Protein AF-A0A433DKD5-F1 (afdb_monomer)

Organism: NCBI:txid994334

Radius of gyration: 28.63 Å; Cα contacts (8 Å, |Δi|>4): 255; chains: 1; bounding box: 52×78×84 Å

pLDDT: mean 77.67, std 19.32, range [33.28, 97.94]

Solvent-accessible surface area (backbone atoms only — not comparable to full-atom values): 18585 Å² total; per-residue (Å²): 105,82,58,74,91,39,69,37,34,74,67,76,51,80,87,75,74,103,67,56,71,69,46,50,50,47,53,51,41,28,74,76,67,76,49,57,71,94,61,58,80,51,55,68,59,57,37,49,48,41,31,50,48,16,61,74,70,70,33,66,68,55,29,50,52,38,64,75,50,57,70,88,60,88,51,59,66,64,38,28,52,32,34,32,49,33,36,71,76,52,60,90,46,88,90,47,44,75,57,48,58,62,53,42,50,66,51,34,80,51,62,81,50,94,66,56,57,62,59,41,44,73,59,22,48,44,49,42,42,70,70,53,86,73,56,79,62,52,56,54,55,53,51,52,44,46,48,54,26,32,59,48,47,98,85,50,70,80,82,43,65,61,60,58,49,53,58,50,41,67,73,70,47,94,58,91,75,67,73,97,61,68,49,90,65,53,72,68,30,49,52,51,37,60,70,47,48,85,60,48,62,64,86,75,34,57,36,45,62,52,35,53,50,44,62,30,33,68,64,66,70,77,74,51,91,87,44,59,65,65,50,52,52,10,68,71,38,82,70,74,56,92,79,38,78,66,41,54,67,80,38,65,73,61,64,53,56,65,61,57,66,76,65,76,81,72,86,87,78,86,84,87,88,83,83,89,86,84,86,89,84,84,90,83,87,85,80,88,85,81,80,83,79,87,80,85,89,134

Mean predicted aligned error: 12.4 Å

Structure (mmCIF, N/CA/C/O backbone):
data_AF-A0A433DKD5-F1
#
_entry.id   AF-A0A433DKD5-F1
#
loop_
_atom_site.group_PDB
_atom_site.id
_atom_site.type_symbol
_atom_site.label_atom_id
_atom_site.label_alt_id
_atom_site.label_comp_id
_atom_site.label_asym_id
_atom_site.label_entity_id
_atom_site.label_seq_id
_atom_site.pdbx_PDB_ins_code
_atom_site.Cartn_x
_atom_site.Cartn_y
_atom_site.Cartn_z
_atom_site.occupancy
_atom_site.B_iso_or_equiv
_atom_site.auth_seq_id
_atom_site.auth_comp_id
_atom_site.auth_asym_id
_atom_site.auth_atom_id
_atom_site.pdbx_PDB_model_num
ATOM 1 N N . MET A 1 1 ? -20.202 -12.490 22.396 1.00 81.69 1 MET A N 1
ATOM 2 C CA . MET A 1 1 ? -19.060 -12.367 23.328 1.00 81.69 1 MET A CA 1
ATOM 3 C C . MET A 1 1 ? -19.502 -12.207 24.780 1.00 81.69 1 MET A C 1
ATOM 5 O O . MET A 1 1 ? -19.070 -12.995 25.602 1.00 81.69 1 MET A O 1
ATOM 9 N N . LEU A 1 2 ? -20.372 -11.242 25.112 1.00 87.81 2 LEU A N 1
ATOM 10 C CA . LEU A 1 2 ? -20.792 -10.989 26.505 1.00 87.81 2 LEU A CA 1
ATOM 11 C C . LEU A 1 2 ? -21.936 -11.881 27.028 1.00 87.81 2 LEU A C 1
ATOM 13 O O . LEU A 1 2 ? -22.319 -11.763 28.185 1.00 87.81 2 LEU A O 1
ATOM 17 N N . TYR A 1 3 ? -22.492 -12.760 26.192 1.00 88.81 3 TYR A N 1
ATOM 18 C CA . TYR A 1 3 ? -23.640 -13.599 26.537 1.00 88.81 3 TYR A CA 1
ATOM 19 C C . TYR A 1 3 ? -23.334 -15.081 26.304 1.00 88.81 3 TYR A C 1
ATOM 21 O O . TYR A 1 3 ? -22.521 -15.428 25.444 1.00 88.81 3 TYR A O 1
ATOM 29 N N . GLY A 1 4 ? -24.048 -15.944 27.029 1.00 91.44 4 GLY A N 1
ATOM 30 C CA . GLY A 1 4 ? -24.002 -17.396 26.865 1.00 91.44 4 GLY A CA 1
ATOM 31 C C . GLY A 1 4 ? -22.794 -18.059 27.529 1.00 91.44 4 GLY A C 1
ATOM 32 O O . GLY A 1 4 ? -22.210 -17.531 28.468 1.00 91.44 4 GLY A O 1
ATOM 33 N N . ASN A 1 5 ? -22.422 -19.233 27.017 1.00 93.75 5 ASN A N 1
ATOM 34 C CA . ASN A 1 5 ? -21.376 -20.088 27.592 1.00 93.75 5 ASN A CA 1
ATOM 35 C C . ASN A 1 5 ? -19.972 -19.779 27.044 1.00 93.75 5 ASN A C 1
ATOM 37 O O . ASN A 1 5 ? -19.082 -20.627 27.089 1.00 93.75 5 ASN A O 1
ATOM 41 N N . MET A 1 6 ? -19.772 -18.585 26.480 1.00 92.62 6 MET A N 1
ATOM 42 C CA . MET A 1 6 ? -18.457 -18.154 26.014 1.00 92.62 6 MET A CA 1
ATOM 43 C C . MET A 1 6 ? -17.533 -17.898 27.211 1.00 92.62 6 MET A C 1
ATOM 45 O O . MET A 1 6 ? -17.970 -17.409 28.257 1.00 92.62 6 MET A O 1
ATOM 49 N N . ARG A 1 7 ? -16.239 -18.203 27.061 1.00 92.38 7 ARG A N 1
ATOM 50 C CA . ARG A 1 7 ? -15.246 -18.036 28.136 1.00 92.38 7 ARG A CA 1
ATOM 51 C C . ARG A 1 7 ? -15.178 -16.587 28.618 1.00 92.38 7 ARG A C 1
ATOM 53 O O . ARG A 1 7 ? -14.993 -16.341 29.808 1.00 92.38 7 ARG A O 1
ATOM 60 N N . GLU A 1 8 ? -15.345 -15.637 27.712 1.00 94.62 8 GLU A N 1
ATOM 61 C CA . GLU A 1 8 ? -15.330 -14.199 27.972 1.00 94.62 8 GLU A CA 1
ATOM 62 C C . GLU A 1 8 ? -16.480 -13.789 28.901 1.00 94.62 8 GLU A C 1
ATOM 64 O O . GLU A 1 8 ? -16.263 -13.040 29.852 1.00 94.62 8 GLU A O 1
ATOM 69 N N . ALA A 1 9 ? -17.679 -14.341 28.685 1.00 94.25 9 ALA A N 1
ATOM 70 C CA . ALA A 1 9 ? -18.853 -14.076 29.517 1.00 94.25 9 ALA A CA 1
ATOM 71 C C . ALA A 1 9 ? -18.691 -14.639 30.940 1.00 94.25 9 ALA A C 1
ATOM 73 O O . ALA A 1 9 ? -19.036 -13.971 31.910 1.00 94.25 9 ALA A O 1
ATOM 74 N N . ILE A 1 10 ? -18.119 -15.841 31.073 1.00 94.69 10 ILE A N 1
ATOM 75 C CA . ILE A 1 10 ? -17.906 -16.495 32.377 1.00 94.69 10 ILE A CA 1
ATOM 76 C C . ILE A 1 10 ? -16.758 -15.834 33.151 1.00 94.69 10 ILE A C 1
ATOM 78 O O . ILE A 1 10 ? -16.846 -15.639 34.360 1.00 94.69 10 ILE A O 1
ATOM 82 N N . SER A 1 11 ? -15.660 -15.502 32.468 1.00 95.00 11 SER A N 1
ATOM 83 C CA . SER A 1 11 ? -14.465 -14.938 33.108 1.00 95.00 11 SER A CA 1
ATOM 84 C C . SER A 1 11 ? -14.577 -13.446 33.420 1.00 95.00 11 SER A C 1
ATOM 86 O O . SER A 1 11 ? -13.780 -12.940 34.212 1.00 95.00 11 SER A O 1
ATOM 88 N N . GLY A 1 12 ? -15.510 -12.732 32.778 1.00 91.94 12 GLY A N 1
ATOM 89 C CA . GLY A 1 12 ? -15.605 -11.273 32.852 1.00 91.94 12 GLY A CA 1
ATOM 90 C C . GLY A 1 12 ? -14.388 -10.557 32.255 1.00 91.94 12 GLY A C 1
ATOM 91 O O . GLY A 1 12 ? -14.133 -9.401 32.586 1.00 91.94 12 GLY A O 1
ATOM 92 N N . LYS A 1 13 ? -13.598 -11.245 31.419 1.00 93.19 13 LYS A N 1
ATOM 93 C CA . LYS A 1 13 ? -12.375 -10.724 30.798 1.00 93.19 13 LYS A CA 1
ATOM 94 C C . LYS A 1 13 ? -12.384 -11.016 29.306 1.00 93.19 13 LYS A C 1
ATOM 96 O O . LYS A 1 13 ? -12.712 -12.121 28.884 1.00 93.19 13 LYS A O 1
ATOM 101 N N . ILE A 1 14 ? -11.986 -10.022 28.521 1.00 91.50 14 ILE A N 1
ATOM 102 C CA . ILE A 1 14 ? -11.856 -10.121 27.068 1.00 91.50 14 ILE A CA 1
ATOM 103 C C . ILE A 1 14 ? -10.412 -9.798 26.712 1.00 91.50 14 ILE A C 1
ATOM 105 O O . ILE A 1 14 ? -9.880 -8.775 27.143 1.00 91.50 14 ILE A O 1
ATOM 109 N N . THR A 1 15 ? -9.795 -10.667 25.920 1.00 90.94 15 THR A N 1
ATOM 110 C CA . THR A 1 15 ? -8.515 -10.380 25.275 1.00 90.94 15 THR A CA 1
ATOM 111 C C . THR A 1 15 ? -8.811 -9.789 23.907 1.00 90.94 15 THR A C 1
ATOM 113 O O . THR A 1 15 ? -9.489 -10.414 23.095 1.00 90.94 15 THR A O 1
ATOM 116 N N . LEU A 1 16 ? -8.345 -8.565 23.679 1.00 90.88 16 LEU A N 1
ATOM 117 C CA . LEU A 1 16 ? -8.472 -7.886 22.395 1.00 90.88 16 LEU A CA 1
ATOM 118 C C . LEU A 1 16 ? -7.252 -8.206 21.516 1.00 90.88 16 LEU A C 1
ATOM 120 O O . LEU A 1 16 ? -6.192 -8.523 22.067 1.00 90.88 16 LEU A O 1
ATOM 124 N N . PRO A 1 17 ? -7.387 -8.141 20.177 1.00 88.56 17 PRO A N 1
ATOM 125 C CA . PRO A 1 17 ? -6.231 -8.149 19.283 1.00 88.56 17 PRO A CA 1
ATOM 126 C C . PRO A 1 17 ? -5.343 -6.930 19.559 1.00 88.56 17 PRO A C 1
ATOM 128 O O . PRO A 1 17 ? -5.690 -6.080 20.381 1.00 88.56 17 PRO A O 1
ATOM 131 N N . ASP A 1 18 ? -4.204 -6.848 18.873 1.00 91.06 18 ASP A N 1
ATOM 132 C CA . ASP A 1 18 ? -3.229 -5.775 19.064 1.00 91.06 18 ASP A CA 1
ATOM 133 C C . ASP A 1 18 ? -3.825 -4.396 18.711 1.00 91.06 18 ASP A C 1
ATOM 135 O O . ASP A 1 18 ? -3.849 -3.966 17.556 1.00 91.06 18 ASP A O 1
ATOM 139 N N . ILE A 1 19 ? -4.407 -3.754 19.727 1.00 94.88 19 ILE A N 1
ATOM 140 C CA . ILE A 1 19 ? -5.021 -2.430 19.702 1.00 94.88 19 ILE A CA 1
ATOM 141 C C . ILE A 1 19 ? -4.364 -1.637 20.823 1.00 94.88 19 ILE A C 1
ATOM 143 O O . ILE A 1 19 ? -4.495 -1.968 22.007 1.00 94.88 19 ILE A O 1
ATOM 147 N N . CYS A 1 20 ? -3.671 -0.562 20.458 1.00 93.81 20 CYS A N 1
ATOM 148 C CA . CYS A 1 20 ? -2.969 0.255 21.432 1.00 93.81 20 CYS A CA 1
ATOM 149 C C . CYS A 1 20 ? -3.951 0.972 22.384 1.00 93.81 20 CYS A C 1
ATOM 151 O O . CYS A 1 20 ? -5.108 1.258 22.058 1.00 93.81 20 CYS A O 1
ATOM 153 N N . SER A 1 21 ? -3.476 1.298 23.590 1.00 94.94 21 SER A N 1
ATOM 154 C CA . SER A 1 21 ? -4.292 1.942 24.633 1.00 94.94 21 SER A CA 1
ATOM 155 C C . SER A 1 21 ? -4.890 3.284 24.183 1.00 94.94 21 SER A C 1
ATOM 157 O O . SER A 1 21 ? -6.025 3.603 24.542 1.00 94.94 21 SER A O 1
ATOM 159 N N . ALA A 1 22 ? -4.159 4.059 23.372 1.00 94.81 22 ALA A N 1
ATOM 160 C CA . ALA A 1 22 ? -4.637 5.333 22.837 1.00 94.81 22 ALA A CA 1
ATOM 161 C C . ALA A 1 22 ? -5.829 5.130 21.886 1.00 94.81 22 ALA A C 1
ATOM 163 O O . ALA A 1 22 ? -6.901 5.689 22.122 1.00 94.81 22 ALA A O 1
ATOM 164 N N . THR A 1 23 ? -5.687 4.243 20.900 1.00 96.69 23 THR A N 1
ATOM 165 C CA . THR A 1 23 ? -6.756 3.865 19.966 1.00 96.69 23 THR A CA 1
ATOM 166 C C . THR A 1 23 ? -7.970 3.306 20.692 1.00 96.69 23 THR A C 1
ATOM 168 O O . THR A 1 23 ? -9.102 3.701 20.415 1.00 96.69 23 THR A O 1
ATOM 171 N N . PHE A 1 24 ? -7.766 2.445 21.692 1.00 96.75 24 PHE A N 1
ATOM 172 C CA . PHE A 1 24 ? -8.887 1.877 22.436 1.00 96.75 24 PHE A CA 1
ATOM 173 C C . PHE A 1 24 ? -9.667 2.934 23.234 1.00 96.75 24 PHE A C 1
ATOM 175 O O . PHE A 1 24 ? -10.892 2.860 23.318 1.00 96.75 24 PHE A O 1
ATOM 182 N N . ARG A 1 25 ? -9.000 3.968 23.767 1.00 96.50 25 ARG A N 1
ATOM 183 C CA . ARG A 1 25 ? -9.688 5.105 24.411 1.00 96.50 25 ARG A CA 1
ATOM 184 C C . ARG A 1 25 ? -10.566 5.875 23.429 1.00 96.50 25 ARG A C 1
ATOM 186 O O . ARG A 1 25 ? -11.675 6.248 23.805 1.00 96.50 25 ARG A O 1
ATOM 193 N N . ILE A 1 26 ? -10.103 6.074 22.194 1.00 97.00 26 ILE A N 1
ATOM 194 C CA . ILE A 1 26 ? -10.883 6.722 21.128 1.00 97.00 26 ILE A CA 1
ATOM 195 C C . ILE A 1 26 ? -12.129 5.890 20.813 1.00 97.00 26 ILE A C 1
ATOM 197 O O . ILE A 1 26 ? -13.236 6.425 20.801 1.00 97.00 26 ILE A O 1
ATOM 201 N N . VAL A 1 27 ? -11.969 4.573 20.645 1.00 97.62 27 VAL A N 1
ATOM 202 C CA . VAL A 1 27 ? -13.085 3.644 20.402 1.00 97.62 27 VAL A CA 1
ATOM 203 C C . VAL A 1 27 ? -14.104 3.692 21.539 1.00 97.62 27 VAL A C 1
ATOM 205 O O . VAL A 1 27 ? -15.297 3.852 21.289 1.00 97.62 27 VAL A O 1
ATOM 208 N N . LEU A 1 28 ? -13.655 3.590 22.795 1.00 97.06 28 LEU A N 1
ATOM 209 C CA . LEU A 1 28 ? -14.550 3.667 23.949 1.00 97.06 28 LEU A CA 1
ATOM 210 C C . LEU A 1 28 ? -15.274 5.010 23.990 1.00 97.06 28 LEU A C 1
ATOM 212 O O . LEU A 1 28 ? -16.491 5.036 24.154 1.00 97.06 28 LEU A O 1
ATOM 216 N N . ARG A 1 29 ? -14.558 6.124 23.800 1.00 96.62 29 ARG A N 1
ATOM 217 C CA . ARG A 1 29 ? -15.179 7.450 23.750 1.00 96.62 29 ARG A CA 1
ATOM 218 C C . ARG A 1 29 ? -16.272 7.490 22.689 1.00 96.62 29 ARG A C 1
ATOM 220 O O . ARG A 1 29 ? -17.386 7.880 23.017 1.00 96.62 29 ARG A O 1
ATOM 227 N N . PHE A 1 30 ? -15.983 7.022 21.479 1.00 97.94 30 PHE A N 1
ATOM 228 C CA . PHE A 1 30 ? -16.960 6.967 20.401 1.00 97.94 30 PHE A CA 1
ATOM 229 C C . PHE A 1 30 ? -18.192 6.128 20.770 1.00 97.94 30 PHE A C 1
ATOM 231 O O . PHE A 1 30 ? -19.310 6.578 20.552 1.00 97.94 30 PHE A O 1
ATOM 238 N N . ILE A 1 31 ? -18.023 4.959 21.397 1.00 97.38 31 ILE A N 1
ATOM 239 C CA . ILE A 1 31 ? -19.153 4.124 21.846 1.00 97.38 31 ILE A CA 1
ATOM 240 C C . ILE A 1 31 ? -20.042 4.872 22.854 1.00 97.38 31 ILE A C 1
ATOM 242 O O . ILE A 1 31 ? -21.264 4.750 22.801 1.00 97.38 31 ILE A O 1
ATOM 246 N N . TYR A 1 32 ? -19.447 5.646 23.766 1.00 97.50 32 TYR A N 1
ATOM 247 C CA . TYR A 1 32 ? -20.195 6.353 24.811 1.00 97.50 32 TYR A CA 1
ATOM 248 C C . TYR A 1 32 ? -20.782 7.698 24.364 1.00 97.50 32 TYR A C 1
ATOM 250 O O . TYR A 1 32 ? -21.845 8.072 24.857 1.00 97.50 32 TYR A O 1
ATOM 258 N N . SER A 1 33 ? -20.105 8.450 23.490 1.00 96.88 33 SER A N 1
ATOM 259 C CA . SER A 1 33 ? -20.519 9.810 23.101 1.00 96.88 33 SER A CA 1
ATOM 260 C C . SER A 1 33 ? -20.893 9.981 21.631 1.00 96.88 33 SER A C 1
ATOM 262 O O . SER A 1 33 ? -21.426 11.027 21.282 1.00 96.88 33 SER A O 1
ATOM 264 N N . GLY A 1 34 ? -20.610 9.004 20.770 1.00 94.88 34 GLY A N 1
ATOM 265 C CA . GLY A 1 34 ? -20.810 9.104 19.319 1.00 94.88 34 GLY A CA 1
ATOM 266 C C . GLY A 1 34 ? -19.858 10.075 18.611 1.00 94.88 34 GLY A C 1
ATOM 267 O O . GLY A 1 34 ? -20.112 10.442 17.471 1.00 94.88 34 GLY A O 1
ATOM 268 N N . ASP A 1 35 ? -18.785 10.513 19.277 1.00 93.31 35 ASP A N 1
ATOM 269 C CA . ASP A 1 35 ? -17.867 11.550 18.789 1.00 93.31 35 ASP A CA 1
ATOM 270 C C . ASP A 1 35 ? -16.427 11.287 19.264 1.00 93.31 35 ASP A C 1
ATOM 272 O O . ASP A 1 35 ? -16.214 10.695 20.327 1.00 93.31 35 ASP A O 1
ATOM 276 N N . ILE A 1 36 ? -15.452 11.749 18.479 1.00 93.88 36 ILE A N 1
ATOM 277 C CA . ILE A 1 36 ? -14.008 11.674 18.733 1.00 93.88 36 ILE A CA 1
ATOM 278 C C . ILE A 1 36 ? -13.315 13.047 18.708 1.00 93.88 36 ILE A C 1
ATOM 280 O O . ILE A 1 36 ? -12.089 13.089 18.783 1.00 93.88 36 ILE A O 1
ATOM 284 N N . ALA A 1 37 ? -14.051 14.166 18.644 1.00 91.19 37 ALA A N 1
ATOM 285 C CA . ALA A 1 37 ? -13.496 15.516 18.480 1.00 91.19 37 ALA A CA 1
ATOM 286 C C . ALA A 1 37 ? -12.388 15.884 19.481 1.00 91.19 37 ALA A C 1
ATOM 288 O O . ALA A 1 37 ? -11.458 16.606 19.140 1.00 91.19 37 ALA A O 1
ATOM 289 N N . THR A 1 38 ? -12.436 15.346 20.703 1.00 90.25 38 THR A N 1
ATOM 290 C CA . THR A 1 38 ? -11.404 15.564 21.733 1.00 90.25 38 THR A CA 1
ATOM 291 C C . THR A 1 38 ? -10.032 14.983 21.386 1.00 90.25 38 THR A C 1
ATOM 293 O O . THR A 1 38 ? -9.055 15.324 22.044 1.00 90.25 38 THR A O 1
ATOM 296 N N . TYR A 1 39 ? -9.965 14.080 20.408 1.00 88.50 39 TYR A N 1
ATOM 297 C CA . TYR A 1 39 ? -8.744 13.414 19.954 1.00 88.50 39 TYR A CA 1
ATOM 298 C C . TYR A 1 39 ? -8.284 13.902 18.576 1.00 88.50 39 TYR A C 1
ATOM 300 O O . TYR A 1 39 ? -7.290 13.402 18.062 1.00 88.50 39 TYR A O 1
ATOM 308 N N . LEU A 1 40 ? -8.997 14.858 17.973 1.00 87.75 40 LEU A N 1
ATOM 309 C CA . LEU A 1 40 ? -8.639 15.419 16.676 1.00 87.75 40 LEU A CA 1
ATOM 310 C C . LEU A 1 40 ? -7.688 16.625 16.825 1.00 87.75 40 LEU A C 1
ATOM 312 O O . LEU A 1 40 ? -7.828 17.394 17.780 1.00 87.75 40 LEU A O 1
ATOM 316 N N . PRO A 1 41 ? -6.776 16.846 15.856 1.00 86.69 41 PRO A N 1
ATOM 317 C CA . PRO A 1 41 ? -6.507 15.993 14.696 1.00 86.69 41 PRO A CA 1
ATOM 318 C C . PRO A 1 41 ? -5.661 14.767 15.062 1.00 86.69 41 PRO A C 1
ATOM 320 O O . PRO A 1 41 ? -4.766 14.847 15.899 1.00 86.69 41 PRO A O 1
ATOM 323 N N . LEU A 1 42 ? -5.935 13.641 14.405 1.00 85.88 42 LEU A N 1
ATOM 324 C CA . LEU A 1 42 ? -5.152 12.418 14.563 1.00 85.88 42 LEU A CA 1
ATOM 325 C C . LEU A 1 42 ? -4.011 12.390 13.543 1.00 85.88 42 LEU A C 1
ATOM 327 O O . LEU A 1 42 ? -4.189 12.794 12.392 1.00 85.88 42 LEU A O 1
ATOM 331 N N . VAL A 1 43 ? -2.851 11.888 13.966 1.00 89.62 43 VAL A N 1
ATOM 332 C CA . VAL A 1 43 ? -1.727 11.616 13.064 1.00 89.62 43 VAL A CA 1
ATOM 333 C C . VAL A 1 43 ? -2.105 10.449 12.148 1.00 89.62 43 VAL A C 1
ATOM 335 O O . VAL A 1 43 ? -2.844 9.551 12.552 1.00 89.62 43 VAL A O 1
ATOM 338 N N . LEU A 1 44 ? -1.594 10.433 10.915 1.00 91.12 44 LEU A N 1
ATOM 339 C CA . LEU A 1 44 ? -1.972 9.445 9.899 1.00 91.12 44 LEU A CA 1
ATOM 340 C C . LEU A 1 44 ? -1.811 7.983 10.373 1.00 91.12 44 LEU A C 1
ATOM 342 O O . LEU A 1 44 ? -2.676 7.150 10.121 1.00 91.12 44 LEU A O 1
ATOM 346 N N . ASN A 1 45 ? -0.761 7.680 11.141 1.00 91.25 45 ASN A N 1
ATOM 347 C CA . ASN A 1 45 ? -0.545 6.343 11.711 1.00 91.25 45 ASN A CA 1
ATOM 348 C C . ASN A 1 45 ? -1.573 5.951 12.782 1.00 91.25 45 ASN A C 1
ATOM 350 O O . ASN A 1 45 ? -1.969 4.784 12.848 1.00 91.25 45 ASN A O 1
ATOM 354 N N . ASP A 1 46 ? -2.005 6.908 13.607 1.00 92.88 46 ASP A N 1
ATOM 355 C CA . ASP A 1 46 ? -3.051 6.685 14.610 1.00 92.88 46 ASP A CA 1
ATOM 356 C C . ASP A 1 46 ? -4.406 6.481 13.921 1.00 92.88 46 ASP A C 1
ATOM 358 O O . ASP A 1 46 ? -5.256 5.732 14.397 1.00 92.88 46 ASP A O 1
ATOM 362 N N . MET A 1 47 ? -4.602 7.103 12.756 1.00 93.19 47 MET A N 1
ATOM 363 C CA . MET A 1 47 ? -5.811 6.933 11.952 1.00 93.19 47 MET A CA 1
ATOM 364 C C . MET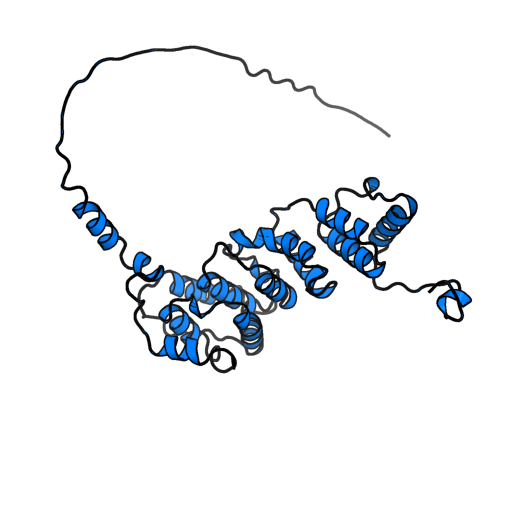 A 1 47 ? -5.949 5.538 11.377 1.00 93.19 47 MET A C 1
ATOM 366 O O . MET A 1 47 ? -7.049 4.988 11.408 1.00 93.19 47 MET A O 1
ATOM 370 N N . VAL A 1 48 ? -4.852 4.944 10.903 1.00 95.75 48 VAL A N 1
ATOM 371 C CA . VAL A 1 48 ? -4.849 3.541 10.469 1.00 95.75 48 VAL A CA 1
ATOM 372 C C . VAL A 1 48 ? -5.254 2.630 11.632 1.00 95.75 48 VAL A C 1
ATOM 374 O O . VAL A 1 48 ? -6.094 1.751 11.445 1.00 95.75 48 VAL A O 1
ATOM 377 N N . ASP A 1 49 ? -4.770 2.894 12.852 1.00 96.12 49 ASP A N 1
ATOM 378 C CA . ASP A 1 49 ? -5.161 2.119 14.039 1.00 96.12 49 ASP A CA 1
ATOM 379 C C . ASP A 1 49 ? -6.636 2.296 14.402 1.00 96.12 49 ASP A C 1
ATOM 381 O O . ASP A 1 49 ? -7.332 1.318 14.687 1.00 96.12 49 ASP A O 1
ATOM 385 N N . VAL A 1 50 ? -7.135 3.536 14.407 1.00 96.69 50 VAL A N 1
ATOM 386 C CA . VAL A 1 50 ? -8.548 3.828 14.690 1.00 96.69 50 VAL A CA 1
ATOM 387 C C . VAL A 1 50 ? -9.440 3.197 13.628 1.00 96.69 50 VAL A C 1
ATOM 389 O O . VAL A 1 50 ? -10.466 2.606 13.971 1.00 96.69 50 VAL A O 1
ATOM 392 N N . TYR A 1 51 ? -9.036 3.242 12.359 1.00 96.62 51 TYR A N 1
ATOM 393 C CA . TYR A 1 51 ? -9.745 2.590 11.267 1.00 96.62 51 TYR A CA 1
ATOM 394 C C . TYR A 1 51 ? -9.752 1.064 11.438 1.00 96.62 51 TYR A C 1
ATOM 396 O O . TYR A 1 51 ? -10.832 0.469 11.453 1.00 96.62 51 TYR A O 1
ATOM 404 N N . LYS A 1 52 ? -8.593 0.433 11.677 1.00 96.31 52 LYS A N 1
ATOM 405 C CA . LYS A 1 52 ? -8.459 -1.005 11.986 1.00 96.31 52 LYS A CA 1
ATOM 406 C C . LYS A 1 52 ? -9.377 -1.412 13.137 1.00 96.31 52 LYS A C 1
ATOM 408 O O . LYS A 1 52 ? -10.135 -2.378 13.031 1.00 96.31 52 LYS A O 1
ATOM 413 N N . ALA A 1 53 ? -9.360 -0.647 14.226 1.00 97.06 53 ALA A N 1
ATOM 414 C CA . ALA A 1 53 ? -10.214 -0.898 15.377 1.00 97.06 53 ALA A CA 1
ATOM 415 C C . ALA A 1 53 ? -11.703 -0.721 15.034 1.00 97.06 53 ALA A C 1
ATOM 417 O O . ALA A 1 53 ? -12.531 -1.509 15.489 1.00 97.06 53 ALA A O 1
ATOM 418 N N . SER A 1 54 ? -12.058 0.262 14.202 1.00 96.69 54 SER A N 1
ATOM 419 C CA . SER A 1 54 ? -13.439 0.466 13.753 1.00 96.69 54 SER A CA 1
ATOM 420 C C . SER A 1 54 ? -13.970 -0.729 12.957 1.00 96.69 54 SER A C 1
ATOM 422 O O . SER A 1 54 ? -15.109 -1.141 13.174 1.00 96.69 54 SER A O 1
ATOM 424 N N . VAL A 1 55 ? -13.134 -1.343 12.113 1.00 95.19 55 VAL A N 1
ATOM 425 C CA . VAL A 1 55 ? -13.474 -2.570 11.381 1.00 95.19 55 VAL A CA 1
ATOM 426 C C . VAL A 1 55 ? -13.645 -3.731 12.360 1.00 95.19 55 VAL A C 1
ATOM 428 O O . VAL A 1 55 ? -14.667 -4.412 12.324 1.00 95.19 55 VAL A O 1
ATOM 431 N N . PHE A 1 56 ? -12.702 -3.914 13.291 1.00 94.81 56 PHE A N 1
ATOM 432 C CA . PHE A 1 56 ? -12.753 -4.988 14.290 1.00 94.81 56 PHE A CA 1
ATOM 433 C C . PHE A 1 56 ? -14.008 -4.933 15.178 1.00 94.81 56 PHE A C 1
ATOM 435 O O . PHE A 1 56 ? -14.633 -5.960 15.444 1.00 94.81 56 PHE A O 1
ATOM 442 N N . PHE A 1 57 ? -14.396 -3.740 15.635 1.00 95.69 57 PHE A N 1
ATOM 443 C CA . PHE A 1 57 ? -15.573 -3.545 16.486 1.00 95.69 57 PHE A CA 1
ATOM 444 C C . PHE A 1 57 ? -16.884 -3.365 15.707 1.00 95.69 57 PHE A C 1
ATOM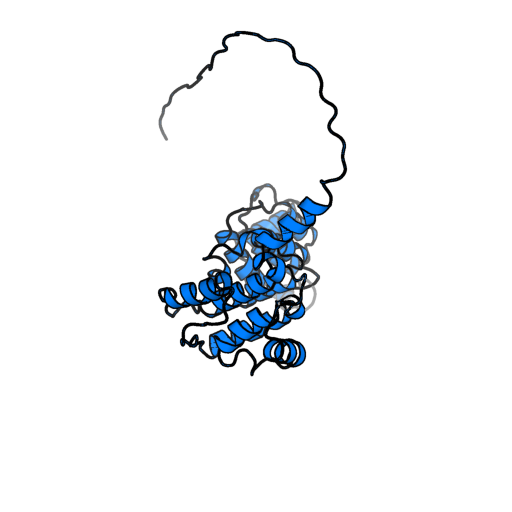 446 O O . PHE A 1 57 ? -17.922 -3.164 16.336 1.00 95.69 57 PHE A O 1
ATOM 453 N N . PHE A 1 58 ? -16.863 -3.445 14.371 1.00 95.50 58 PHE A N 1
ATOM 454 C CA . PHE A 1 58 ? -18.020 -3.185 13.505 1.00 95.50 58 PHE A CA 1
ATOM 455 C C . PHE A 1 58 ? -18.656 -1.802 13.748 1.00 95.50 58 PHE A C 1
ATOM 457 O O . PHE A 1 58 ? -19.874 -1.665 13.869 1.00 95.50 58 PHE A O 1
ATOM 464 N N . LEU A 1 59 ? -17.820 -0.762 13.818 1.00 97.12 59 LEU A N 1
ATOM 465 C CA . LEU A 1 59 ? -18.200 0.637 14.037 1.00 97.12 59 LEU A CA 1
ATOM 466 C C . LEU A 1 59 ? -17.990 1.466 12.752 1.00 97.12 59 LEU A C 1
ATOM 468 O O . LEU A 1 59 ? -17.069 2.281 12.693 1.00 97.12 59 LEU A O 1
ATOM 472 N N . PRO A 1 60 ? -18.829 1.305 11.710 1.00 96.06 60 PRO A N 1
ATOM 473 C CA . PRO A 1 60 ? -18.598 1.930 10.403 1.00 96.06 60 PRO A CA 1
ATOM 474 C C . PRO A 1 60 ? -18.577 3.463 10.454 1.00 96.06 60 PRO A C 1
ATOM 476 O O . PRO A 1 60 ? -17.816 4.091 9.724 1.00 96.06 60 PRO A O 1
ATOM 479 N N . GLU A 1 61 ? -19.368 4.081 11.335 1.00 96.81 61 GLU A N 1
ATOM 480 C CA . GLU A 1 61 ? -19.381 5.540 11.500 1.00 96.81 61 GLU A CA 1
ATOM 481 C C . GLU A 1 61 ? -18.075 6.071 12.111 1.00 96.81 61 GLU A C 1
ATOM 483 O O . GLU A 1 61 ? -17.615 7.140 11.720 1.00 96.81 61 GLU A O 1
ATOM 488 N N . LEU A 1 62 ? -17.413 5.300 12.986 1.00 96.88 62 LEU A N 1
ATOM 489 C CA . LEU A 1 62 ? -16.073 5.645 13.473 1.00 96.88 62 LEU A CA 1
ATOM 490 C C . LEU A 1 62 ? -15.046 5.570 12.341 1.00 96.88 62 LEU A C 1
ATOM 492 O O . LEU A 1 62 ? -14.211 6.461 12.221 1.00 96.88 62 LEU A O 1
ATOM 496 N N . GLY A 1 63 ? -15.135 4.543 11.490 1.00 96.12 63 GLY A N 1
ATOM 497 C CA . GLY A 1 63 ? -14.283 4.415 10.308 1.00 96.12 63 GLY A CA 1
ATOM 498 C C . GLY A 1 63 ? -14.450 5.600 9.356 1.00 96.12 63 GLY A C 1
ATOM 499 O O . GLY A 1 63 ? -13.461 6.202 8.948 1.00 96.12 63 GLY A O 1
ATOM 500 N N . LYS A 1 64 ? -15.693 6.009 9.073 1.00 95.19 64 LYS A N 1
ATOM 501 C CA . LYS A 1 64 ? -15.982 7.207 8.265 1.00 95.19 64 LYS A CA 1
ATOM 502 C C . LYS A 1 64 ? -15.428 8.480 8.898 1.00 95.19 64 LYS A C 1
ATOM 504 O O . LYS A 1 64 ? -14.816 9.271 8.189 1.00 95.19 64 LYS A O 1
ATOM 509 N N . LEU A 1 65 ? -15.622 8.666 10.207 1.00 94.38 65 LEU A N 1
ATOM 510 C CA . LEU A 1 65 ? -15.091 9.820 10.937 1.00 94.38 65 LEU A CA 1
ATOM 511 C C . LEU A 1 65 ? -13.564 9.850 10.926 1.00 94.38 65 LEU A C 1
ATOM 513 O O . LEU A 1 65 ? -12.991 10.929 10.796 1.00 94.38 65 LEU A O 1
ATO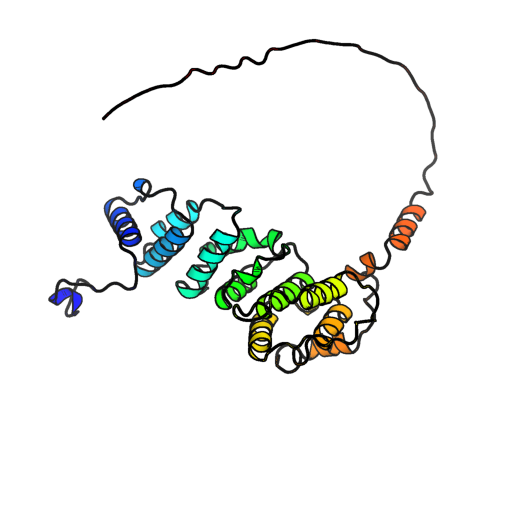M 517 N N . ALA A 1 66 ? -12.906 8.696 11.040 1.00 93.50 66 ALA A N 1
ATOM 518 C CA . ALA A 1 66 ? -11.468 8.608 10.854 1.00 93.50 66 ALA A CA 1
ATOM 519 C C . ALA A 1 66 ? -11.117 9.079 9.434 1.00 93.50 66 ALA A C 1
ATOM 521 O O . ALA A 1 66 ? -10.488 10.116 9.276 1.00 93.50 66 ALA A O 1
ATOM 522 N N . LEU A 1 67 ? -11.633 8.442 8.383 1.00 93.12 67 LEU A N 1
ATOM 523 C CA . LEU A 1 67 ? -11.284 8.821 7.007 1.00 93.12 67 LEU A CA 1
ATOM 524 C C . LEU A 1 67 ? -11.566 10.302 6.678 1.00 93.12 67 LEU A C 1
ATOM 526 O O . LEU A 1 67 ? -10.742 10.955 6.043 1.00 93.12 67 LEU A O 1
ATOM 530 N N . SER A 1 68 ? -12.679 10.871 7.155 1.00 92.00 68 SER A N 1
ATOM 531 C CA . SER A 1 68 ? -13.037 12.274 6.891 1.00 92.00 68 SER A CA 1
ATOM 532 C C . SER A 1 68 ? -12.135 13.298 7.581 1.00 92.00 68 SER A C 1
ATOM 534 O O . SER A 1 68 ? -12.113 14.456 7.175 1.00 92.00 68 SER A O 1
ATOM 536 N N . ASN A 1 69 ? -11.436 12.898 8.645 1.00 87.75 69 ASN A N 1
ATOM 537 C CA . ASN A 1 69 ? -10.560 13.775 9.422 1.00 87.75 69 ASN A CA 1
ATOM 538 C C . ASN A 1 69 ? -9.074 13.526 9.146 1.00 87.75 69 ASN A C 1
ATOM 540 O O . ASN A 1 69 ? -8.230 14.083 9.851 1.00 87.75 69 ASN A O 1
ATOM 544 N N . ILE A 1 70 ? -8.739 12.713 8.138 1.00 84.94 70 ILE A N 1
ATOM 545 C CA . ILE A 1 70 ? -7.356 12.584 7.687 1.00 84.94 70 ILE A CA 1
ATOM 546 C C . ILE A 1 70 ? -6.913 13.953 7.171 1.00 84.94 70 ILE A C 1
ATOM 548 O O . ILE A 1 70 ? -7.413 14.455 6.161 1.00 84.94 70 ILE A O 1
ATOM 552 N N . GLN A 1 71 ? -5.975 14.572 7.887 1.00 78.62 71 GLN A N 1
ATOM 553 C CA . GLN A 1 71 ? -5.278 15.729 7.356 1.00 78.62 71 GLN A CA 1
ATOM 554 C C . GLN A 1 71 ? -4.486 15.252 6.148 1.00 78.62 71 GLN A C 1
ATOM 556 O O . GLN A 1 71 ? -3.592 14.418 6.283 1.00 78.62 71 GLN A O 1
ATOM 561 N N . LYS A 1 72 ? -4.844 15.760 4.966 1.00 79.94 72 LYS A N 1
ATOM 562 C CA . LYS A 1 72 ? -4.027 15.559 3.775 1.00 79.94 72 LYS A CA 1
ATOM 563 C C . LYS A 1 72 ? -2.634 16.090 4.087 1.00 79.94 72 LYS A C 1
ATOM 565 O O . LYS A 1 72 ? -2.478 17.280 4.359 1.00 79.94 72 LYS A O 1
ATOM 570 N N . THR A 1 73 ? -1.665 15.188 4.114 1.00 83.38 73 THR A N 1
ATOM 571 C CA . THR A 1 73 ? -0.262 15.522 4.299 1.00 83.38 73 THR A CA 1
ATOM 572 C C . THR A 1 73 ? 0.422 15.388 2.950 1.00 83.38 73 THR A C 1
ATOM 574 O O . THR A 1 73 ? 0.269 14.379 2.266 1.00 83.38 73 THR A O 1
ATOM 577 N N . ASP A 1 74 ? 1.177 16.413 2.567 1.00 84.12 74 ASP A N 1
ATOM 578 C CA . ASP A 1 74 ? 2.091 16.320 1.427 1.00 84.12 74 ASP A CA 1
ATOM 579 C C . ASP A 1 74 ? 3.385 15.582 1.830 1.00 84.12 74 ASP A C 1
ATOM 581 O O . ASP A 1 74 ? 4.263 15.353 0.996 1.00 84.12 74 ASP A O 1
ATOM 585 N N . CYS A 1 75 ? 3.523 15.209 3.114 1.00 88.38 75 CYS A N 1
ATOM 586 C CA . CYS A 1 75 ? 4.648 14.436 3.617 1.00 88.38 75 CYS A CA 1
ATOM 587 C C . CYS A 1 75 ? 4.526 12.978 3.170 1.00 88.38 75 CYS A C 1
ATOM 589 O O . CYS A 1 75 ? 3.834 12.140 3.759 1.00 88.38 75 CYS A O 1
ATOM 591 N N . LEU A 1 76 ? 5.241 12.678 2.097 1.00 88.62 76 LEU A N 1
ATOM 592 C CA . LEU A 1 76 ? 5.321 11.351 1.521 1.00 88.62 76 LEU A CA 1
ATOM 593 C C . LEU A 1 76 ? 5.904 10.296 2.465 1.00 88.62 76 LEU A C 1
ATOM 595 O O . LEU A 1 76 ? 5.487 9.145 2.404 1.00 88.62 76 LEU A O 1
ATOM 599 N N . GLU A 1 77 ? 6.841 10.674 3.337 1.00 89.62 77 GLU A N 1
ATOM 600 C CA . GLU A 1 77 ? 7.430 9.745 4.306 1.00 89.62 77 GLU A CA 1
ATOM 601 C C . GLU A 1 77 ? 6.371 9.244 5.288 1.00 89.62 77 GLU A C 1
ATOM 603 O O . GLU A 1 77 ? 6.168 8.039 5.424 1.00 89.62 77 GLU A O 1
ATOM 608 N N . GLU A 1 78 ? 5.630 10.165 5.910 1.00 90.75 78 GLU A N 1
ATOM 609 C CA . GLU A 1 78 ? 4.519 9.841 6.812 1.00 90.75 78 GLU A CA 1
ATOM 610 C C . GLU A 1 78 ? 3.455 8.991 6.115 1.00 90.75 78 GLU A C 1
ATOM 612 O O . GLU A 1 78 ? 2.960 8.019 6.689 1.00 90.75 78 GLU A O 1
ATOM 617 N N . THR A 1 79 ? 3.140 9.326 4.861 1.00 92.25 79 THR A N 1
ATOM 618 C CA . THR A 1 79 ? 2.177 8.571 4.049 1.00 92.25 79 THR A CA 1
ATOM 619 C C . THR A 1 79 ? 2.687 7.166 3.736 1.00 92.25 79 THR A C 1
ATOM 621 O O . THR A 1 79 ? 1.932 6.203 3.854 1.00 92.25 79 THR A O 1
ATOM 624 N N . GLY A 1 80 ? 3.972 7.015 3.406 1.00 92.94 80 GLY A N 1
ATOM 625 C CA . GLY A 1 80 ? 4.606 5.718 3.170 1.00 92.94 80 GLY A CA 1
ATOM 626 C C .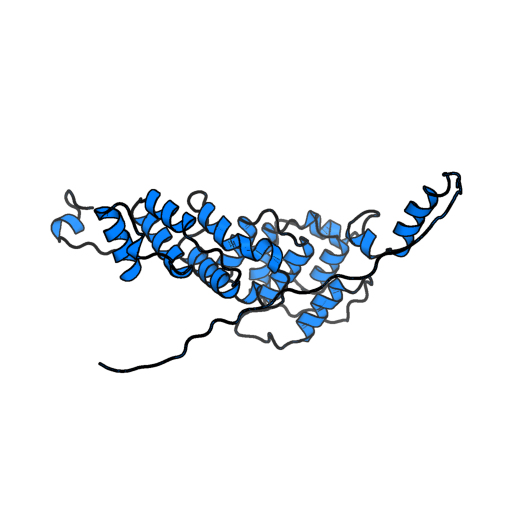 GLY A 1 80 ? 4.594 4.830 4.411 1.00 92.94 80 GLY A C 1
ATOM 627 O O . GLY A 1 80 ? 4.216 3.662 4.322 1.00 92.94 80 GLY A O 1
ATOM 628 N N . PHE A 1 81 ? 4.905 5.385 5.587 1.00 93.44 81 PHE A N 1
ATOM 629 C CA . PHE A 1 81 ? 4.797 4.653 6.854 1.00 93.44 81 PHE A CA 1
ATOM 630 C C . PHE A 1 81 ? 3.362 4.205 7.143 1.00 93.44 81 PHE A C 1
ATOM 632 O O . PHE A 1 81 ? 3.147 3.050 7.517 1.00 93.44 81 PHE A O 1
ATOM 639 N N . ALA A 1 82 ? 2.380 5.083 6.934 1.00 95.00 82 ALA A N 1
ATOM 640 C CA . ALA A 1 82 ? 0.979 4.739 7.137 1.00 95.00 82 ALA A CA 1
ATOM 641 C C . ALA A 1 82 ? 0.489 3.680 6.142 1.00 95.00 82 ALA A C 1
ATOM 643 O O . ALA A 1 82 ? -0.256 2.784 6.534 1.00 95.00 82 ALA A O 1
ATOM 644 N N . LEU A 1 83 ? 0.930 3.738 4.882 1.00 95.75 83 LEU A N 1
ATOM 645 C CA . LEU A 1 83 ? 0.594 2.746 3.863 1.00 95.75 83 LEU A CA 1
ATOM 646 C C . LEU A 1 83 ? 1.215 1.378 4.169 1.00 95.75 83 LEU A C 1
ATOM 648 O O . LEU A 1 83 ? 0.521 0.372 4.051 1.00 95.75 83 LEU A O 1
ATOM 652 N N . ASN A 1 84 ? 2.468 1.332 4.634 1.00 95.88 84 ASN A N 1
ATOM 653 C CA . ASN A 1 84 ? 3.099 0.099 5.127 1.00 95.88 84 ASN A CA 1
ATOM 654 C C . ASN A 1 84 ? 2.292 -0.539 6.242 1.00 95.88 84 ASN A C 1
ATOM 656 O O . ASN A 1 84 ? 1.956 -1.720 6.175 1.00 95.88 84 ASN A O 1
ATOM 660 N N . LYS A 1 85 ? 1.951 0.269 7.244 1.00 95.88 85 LYS A N 1
ATOM 661 C CA . LYS A 1 85 ? 1.161 -0.184 8.377 1.00 95.88 85 LYS A CA 1
ATOM 662 C C . LYS A 1 85 ? -0.217 -0.667 7.934 1.00 95.88 85 LYS A C 1
ATOM 664 O O . LYS A 1 85 ? -0.648 -1.728 8.360 1.00 95.88 85 LYS A O 1
ATOM 669 N N . ALA A 1 86 ? -0.894 0.067 7.051 1.00 96.44 86 ALA A N 1
ATOM 670 C CA . ALA A 1 86 ? -2.200 -0.325 6.528 1.00 96.44 86 ALA A CA 1
ATOM 671 C C . ALA A 1 86 ? -2.134 -1.639 5.739 1.00 96.44 86 ALA A C 1
ATOM 673 O O . ALA A 1 86 ? -2.983 -2.499 5.948 1.00 96.44 86 ALA A O 1
ATOM 674 N N . ALA A 1 87 ? -1.121 -1.823 4.891 1.00 96.06 87 ALA A N 1
ATOM 675 C CA . ALA A 1 87 ? -0.936 -3.045 4.112 1.00 96.06 87 ALA A CA 1
ATOM 676 C C . ALA A 1 87 ? -0.676 -4.278 4.994 1.00 96.06 87 ALA A C 1
ATOM 678 O O . ALA A 1 87 ? -1.135 -5.372 4.664 1.00 96.06 87 ALA A O 1
ATOM 679 N N . GLU A 1 88 ? 0.015 -4.097 6.122 1.00 95.19 88 GLU A N 1
ATOM 680 C CA . GLU A 1 88 ? 0.255 -5.148 7.117 1.00 95.19 88 GLU A CA 1
ATOM 681 C C . GLU A 1 88 ? -0.993 -5.440 7.970 1.00 95.19 88 GLU A C 1
ATOM 683 O O . GLU A 1 88 ? -1.404 -6.592 8.115 1.00 95.19 88 GLU A O 1
ATOM 688 N N . ASP A 1 89 ? -1.619 -4.398 8.521 1.00 94.94 89 ASP A N 1
ATOM 689 C CA . ASP A 1 89 ? -2.667 -4.522 9.537 1.00 94.94 89 ASP A CA 1
ATOM 690 C C . ASP A 1 89 ? -4.084 -4.670 8.979 1.00 94.94 89 ASP A C 1
ATOM 692 O O . ASP A 1 89 ? -4.960 -5.246 9.634 1.00 94.94 89 ASP A O 1
ATOM 696 N N . VAL A 1 90 ? -4.339 -4.085 7.810 1.00 94.50 90 VAL A N 1
ATOM 697 C CA . VAL A 1 90 ? -5.659 -4.006 7.178 1.00 94.50 90 VAL A CA 1
ATOM 698 C C . VAL A 1 90 ? -5.510 -4.293 5.678 1.00 94.50 90 VAL A C 1
ATOM 700 O O . VAL A 1 90 ? -5.620 -3.370 4.864 1.00 94.50 90 VAL A O 1
ATOM 703 N N . PRO A 1 91 ? -5.275 -5.563 5.286 1.00 92.12 91 PRO A N 1
ATOM 704 C CA . PRO A 1 91 ? -5.003 -5.925 3.901 1.00 92.12 91 PRO A CA 1
ATOM 705 C C . PRO A 1 91 ? -6.062 -5.385 2.933 1.00 92.12 91 PRO A C 1
ATOM 707 O O . PRO A 1 91 ? -7.239 -5.301 3.308 1.00 92.12 91 PRO A O 1
ATOM 710 N N . PRO A 1 92 ?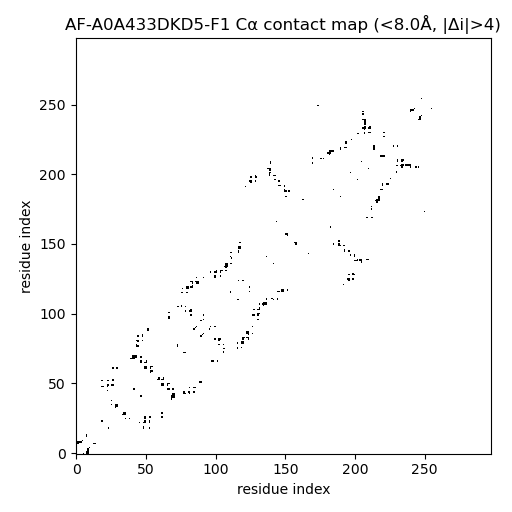 -5.687 -5.020 1.700 1.00 92.88 92 PRO A N 1
ATOM 711 C CA . PRO A 1 92 ? -6.625 -4.392 0.784 1.00 92.88 92 PRO A CA 1
ATOM 712 C C . PRO A 1 92 ? -7.828 -5.277 0.422 1.00 92.88 92 PRO A C 1
ATOM 714 O O . PRO A 1 92 ? -7.697 -6.481 0.200 1.00 92.88 92 PRO A O 1
ATOM 717 N N . SER A 1 93 ? -9.012 -4.669 0.382 1.00 93.88 93 SER A N 1
ATOM 718 C CA . SER A 1 93 ? -10.314 -5.291 0.130 1.00 93.88 93 SER A CA 1
ATOM 719 C C . SER A 1 93 ? -11.351 -4.230 -0.270 1.00 93.88 93 SER A C 1
ATOM 721 O O . SER A 1 93 ? -11.156 -3.036 -0.052 1.00 93.88 93 SER A O 1
ATOM 723 N N . ASP A 1 94 ? -12.518 -4.654 -0.752 1.00 91.62 94 ASP A N 1
ATOM 724 C CA . ASP A 1 94 ? -13.606 -3.724 -1.101 1.00 91.62 94 ASP A CA 1
ATOM 725 C C . ASP A 1 94 ? -14.117 -2.907 0.107 1.00 91.62 94 ASP A C 1
ATOM 727 O O . ASP A 1 94 ? -14.684 -1.829 -0.046 1.00 91.62 94 ASP A O 1
ATOM 731 N N . ILE A 1 95 ? -13.930 -3.406 1.336 1.00 91.19 95 ILE A N 1
ATOM 732 C CA . ILE A 1 95 ? -14.420 -2.746 2.559 1.00 91.19 95 ILE A CA 1
ATOM 733 C C . ILE A 1 95 ? -13.551 -1.534 2.923 1.00 91.19 95 ILE A C 1
ATOM 735 O O . ILE A 1 95 ? -14.052 -0.555 3.481 1.00 91.19 95 ILE A O 1
ATOM 739 N N . ASN A 1 96 ? -12.256 -1.598 2.618 1.00 94.19 96 ASN A N 1
ATOM 740 C CA . ASN A 1 96 ? -11.260 -0.592 2.978 1.00 94.19 96 ASN A CA 1
ATOM 741 C C . ASN A 1 96 ? -10.673 0.149 1.773 1.00 94.19 96 ASN A C 1
ATOM 743 O O . ASN A 1 96 ? -9.689 0.864 1.944 1.00 94.19 96 ASN A O 1
ATOM 747 N N . GLU A 1 97 ? -11.315 0.074 0.603 1.00 94.19 97 GLU A N 1
ATOM 748 C CA . GLU A 1 97 ? -10.940 0.837 -0.599 1.00 94.19 97 GLU A CA 1
ATOM 749 C C . GLU A 1 97 ? -10.756 2.330 -0.277 1.00 94.19 97 GLU A C 1
ATOM 751 O O . GLU A 1 97 ? -9.715 2.904 -0.576 1.00 94.19 97 GLU A O 1
ATOM 756 N N . GLY A 1 98 ? -11.689 2.931 0.473 1.00 93.69 98 GLY A N 1
ATOM 757 C CA . GLY A 1 98 ? -11.607 4.347 0.849 1.00 93.69 98 GLY A CA 1
ATOM 758 C C . GLY A 1 98 ? -10.422 4.720 1.754 1.00 93.69 98 GLY A C 1
ATOM 759 O O . GLY A 1 98 ? -10.021 5.881 1.769 1.00 93.69 98 GLY A O 1
ATOM 760 N N . LEU A 1 99 ? -9.847 3.770 2.506 1.00 95.12 99 LEU A N 1
ATOM 761 C CA . LEU A 1 99 ? -8.595 4.002 3.239 1.00 95.12 99 LEU A CA 1
ATOM 762 C C . LEU A 1 99 ? -7.427 4.085 2.254 1.00 95.12 99 LEU A C 1
ATOM 764 O O . LEU A 1 99 ? -6.634 5.024 2.319 1.00 95.12 99 LEU A O 1
ATOM 768 N N . TYR A 1 100 ? -7.339 3.118 1.341 1.00 95.56 100 TYR A N 1
ATOM 769 C CA . TYR A 1 100 ? -6.268 3.065 0.353 1.00 95.56 100 TYR A CA 1
ATOM 770 C C . TYR A 1 100 ? -6.339 4.237 -0.619 1.00 95.56 100 TYR A C 1
ATOM 772 O O . TYR A 1 100 ? -5.307 4.849 -0.842 1.00 95.56 100 TYR A O 1
ATOM 780 N N . AS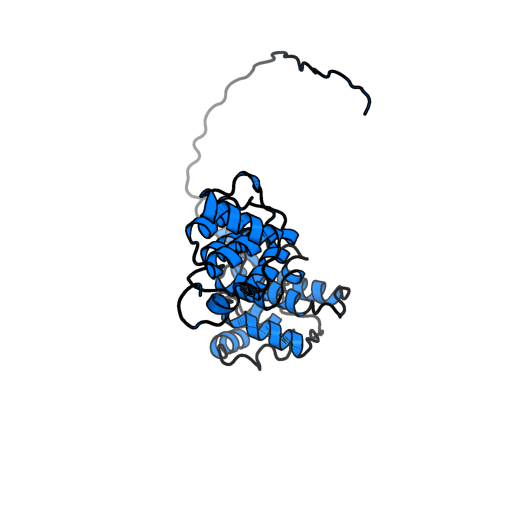P A 1 101 ? -7.525 4.650 -1.070 1.00 93.19 101 ASP A N 1
ATOM 781 C CA . ASP A 1 101 ? -7.700 5.844 -1.910 1.00 93.19 101 ASP A CA 1
ATOM 782 C C . ASP A 1 101 ? -7.059 7.095 -1.295 1.00 93.19 101 ASP A C 1
ATOM 784 O O . ASP A 1 101 ? -6.484 7.921 -2.002 1.00 93.19 101 ASP A O 1
ATOM 788 N N . ILE A 1 102 ? -7.148 7.247 0.030 1.00 92.62 102 ILE A N 1
ATOM 789 C CA . ILE A 1 102 ? -6.552 8.382 0.742 1.00 92.62 102 ILE A CA 1
ATOM 790 C C . ILE A 1 102 ? -5.039 8.199 0.884 1.00 92.62 102 ILE A C 1
ATOM 792 O O . ILE A 1 102 ? -4.291 9.148 0.659 1.00 92.62 102 ILE A O 1
ATOM 796 N N . LEU A 1 103 ? -4.583 6.996 1.243 1.00 94.12 103 LEU A N 1
ATOM 797 C CA . LEU A 1 103 ? -3.159 6.710 1.448 1.00 94.12 103 LEU A CA 1
ATOM 798 C C . LEU A 1 103 ? -2.359 6.684 0.138 1.00 94.12 103 LEU A C 1
ATOM 800 O O . LEU A 1 103 ? -1.167 6.975 0.153 1.00 94.12 103 LEU A O 1
ATOM 804 N N . THR A 1 104 ? -2.980 6.361 -0.997 1.00 93.00 104 THR A N 1
ATOM 805 C CA . THR A 1 104 ? -2.311 6.312 -2.305 1.00 93.00 104 THR A CA 1
ATOM 806 C C . THR A 1 104 ? -2.351 7.643 -3.051 1.00 93.00 104 THR A C 1
ATOM 808 O O . THR A 1 104 ? -1.558 7.839 -3.974 1.00 93.00 104 THR A O 1
ATOM 811 N N . GLU A 1 105 ? -3.224 8.582 -2.668 1.00 92.00 105 GLU A N 1
ATOM 812 C CA . GLU A 1 105 ? -3.394 9.855 -3.383 1.00 92.00 105 GLU A CA 1
ATOM 813 C C . GLU A 1 105 ? -2.098 10.679 -3.500 1.00 92.00 105 GLU A C 1
ATOM 815 O O . GLU A 1 105 ? -1.774 11.070 -4.630 1.00 92.00 105 GLU A O 1
ATOM 820 N N . PRO A 1 106 ? -1.281 10.846 -2.437 1.00 90.31 106 PRO A N 1
ATOM 821 C CA . PRO A 1 106 ? -0.036 11.615 -2.529 1.00 90.31 106 PRO A CA 1
ATOM 822 C C . PRO A 1 106 ? 0.976 11.025 -3.523 1.00 90.31 106 PRO A C 1
ATOM 824 O O . PRO A 1 106 ? 1.768 11.746 -4.136 1.00 90.31 106 PRO A O 1
ATOM 827 N N . PHE A 1 107 ? 0.927 9.710 -3.752 1.00 89.94 107 PHE A N 1
ATOM 828 C CA . PHE A 1 107 ? 1.823 9.008 -4.673 1.00 89.94 107 PHE A C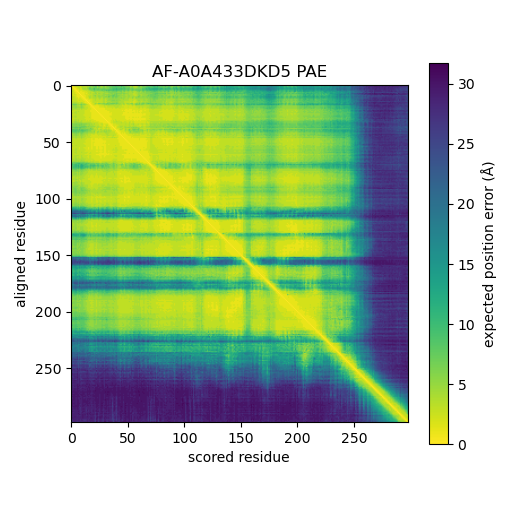A 1
ATOM 829 C C . PHE A 1 107 ? 1.445 9.201 -6.143 1.00 89.94 107 PHE A C 1
ATOM 831 O O . PHE A 1 107 ? 2.258 8.922 -7.028 1.00 89.94 107 PHE A O 1
ATOM 838 N N . ARG A 1 108 ? 0.242 9.709 -6.435 1.00 87.44 108 ARG A N 1
ATOM 839 C CA . ARG A 1 108 ? -0.252 9.879 -7.807 1.00 87.44 108 ARG A CA 1
ATOM 840 C C . ARG A 1 108 ? 0.656 10.756 -8.665 1.00 87.44 108 ARG A C 1
ATOM 842 O O . ARG A 1 108 ? 0.822 10.473 -9.853 1.00 87.44 108 ARG A O 1
ATOM 849 N N . THR A 1 109 ? 1.200 11.812 -8.065 1.00 80.69 109 THR A N 1
ATOM 850 C CA . THR A 1 109 ? 1.969 12.855 -8.760 1.00 80.69 109 THR A CA 1
ATOM 851 C C . THR A 1 109 ? 3.456 12.824 -8.405 1.00 80.69 109 THR A C 1
ATOM 853 O O . THR A 1 109 ? 4.280 13.314 -9.174 1.00 80.69 109 THR A O 1
ATOM 856 N N . GLN A 1 110 ? 3.822 12.218 -7.269 1.00 77.75 110 GLN A N 1
ATOM 857 C CA . GLN A 1 110 ? 5.156 12.370 -6.682 1.00 77.75 110 GLN A CA 1
ATOM 858 C C . GLN A 1 110 ? 6.058 11.125 -6.775 1.00 77.75 110 GLN A C 1
ATOM 860 O O . GLN A 1 110 ? 7.216 11.190 -6.363 1.00 77.75 110 GLN A O 1
ATOM 865 N N . LEU A 1 111 ? 5.590 10.015 -7.368 1.00 74.19 111 LEU A N 1
ATOM 866 C CA . LEU A 1 111 ? 6.349 8.752 -7.458 1.00 74.19 111 LEU A CA 1
ATOM 867 C C . LEU A 1 111 ? 7.703 8.864 -8.192 1.00 74.19 111 LEU A C 1
ATOM 869 O O . LEU A 1 111 ? 8.560 8.002 -8.044 1.00 74.19 111 LEU A O 1
ATOM 873 N N . ILE A 1 112 ? 7.906 9.910 -9.000 1.00 62.62 112 ILE A N 1
ATOM 874 C CA . ILE A 1 112 ? 9.121 10.103 -9.814 1.00 62.62 112 ILE A CA 1
ATOM 875 C C . ILE A 1 112 ? 10.318 10.590 -8.972 1.00 62.62 112 ILE A C 1
ATOM 877 O O . ILE A 1 112 ? 11.467 10.452 -9.403 1.00 62.62 112 ILE A O 1
ATOM 881 N N . ASN A 1 113 ? 10.085 11.135 -7.774 1.00 63.25 113 ASN A N 1
ATOM 882 C CA . ASN A 1 113 ? 11.156 11.684 -6.945 1.00 63.25 113 ASN A CA 1
ATOM 883 C C . ASN A 1 113 ? 11.934 10.554 -6.239 1.00 63.25 113 ASN A C 1
ATOM 885 O O . ASN A 1 113 ? 11.360 9.693 -5.579 1.00 63.25 113 ASN A O 1
ATOM 889 N N . GLN A 1 114 ? 13.259 10.567 -6.430 1.00 60.62 114 GLN A N 1
ATOM 890 C CA . GLN A 1 114 ? 14.176 9.411 -6.471 1.00 60.62 114 GLN A CA 1
ATOM 891 C C . GLN A 1 114 ? 14.308 8.538 -5.206 1.00 60.62 114 GLN A C 1
ATOM 893 O O . GLN A 1 114 ? 14.999 7.525 -5.258 1.00 60.62 114 GLN A O 1
ATOM 898 N N . GLU A 1 115 ? 13.648 8.866 -4.098 1.00 67.44 115 GLU A N 1
ATOM 899 C CA . GLU A 1 115 ? 13.822 8.154 -2.820 1.00 67.44 115 GLU A CA 1
ATOM 900 C C . GLU A 1 115 ? 12.535 7.515 -2.289 1.00 67.44 115 GLU A C 1
ATOM 902 O O . GLU A 1 115 ? 12.574 6.731 -1.346 1.00 67.44 115 GLU A O 1
ATOM 907 N N . LEU A 1 116 ? 11.392 7.803 -2.913 1.00 65.81 116 LEU A N 1
ATOM 908 C CA . LEU A 1 116 ? 10.087 7.455 -2.365 1.00 65.81 116 LEU A CA 1
ATOM 909 C C . LEU A 1 116 ? 9.738 5.957 -2.376 1.00 65.81 116 LEU A C 1
ATOM 911 O O . LEU A 1 116 ? 9.230 5.471 -1.364 1.00 65.81 116 LEU A O 1
ATOM 915 N N . PRO A 1 117 ? 9.987 5.198 -3.463 1.00 63.62 117 PRO A N 1
ATOM 916 C CA . PRO A 1 117 ? 9.598 3.790 -3.507 1.00 63.62 117 PRO A CA 1
ATOM 917 C C . PRO A 1 117 ? 10.241 2.986 -2.374 1.00 63.62 117 PRO A C 1
ATOM 919 O O . PRO A 1 117 ? 9.624 2.090 -1.816 1.00 63.62 117 PRO A O 1
ATOM 922 N N . ASN A 1 118 ? 11.446 3.382 -1.974 1.00 74.75 118 ASN A N 1
ATOM 923 C CA . ASN A 1 118 ? 12.290 2.740 -0.972 1.00 74.75 118 ASN A CA 1
ATOM 924 C C . ASN A 1 118 ? 11.699 2.716 0.442 1.00 74.75 118 ASN A C 1
ATOM 926 O O . ASN A 1 118 ? 12.156 1.959 1.296 1.00 74.75 118 ASN A O 1
ATOM 930 N N . LEU A 1 119 ? 10.710 3.570 0.700 1.00 84.88 119 LEU A N 1
ATOM 931 C CA . LEU A 1 119 ? 10.016 3.628 1.979 1.00 84.88 119 LEU A CA 1
ATOM 932 C C . LEU A 1 119 ? 8.902 2.591 2.073 1.00 84.88 119 LEU A C 1
ATOM 934 O O . LEU A 1 119 ? 8.410 2.360 3.172 1.00 84.88 119 LEU A O 1
ATOM 938 N N . LEU A 1 120 ? 8.491 1.979 0.960 1.00 92.75 120 LEU A N 1
ATOM 939 C CA . LEU A 1 120 ? 7.364 1.056 0.920 1.00 92.75 120 LEU A CA 1
ATOM 940 C C . LEU A 1 120 ? 7.813 -0.399 1.098 1.00 92.75 120 LEU A C 1
ATOM 942 O O . LEU A 1 120 ? 8.800 -0.846 0.510 1.00 92.75 120 LEU A O 1
ATOM 946 N N . SER A 1 121 ? 7.050 -1.160 1.880 1.00 93.75 121 SER A N 1
ATOM 947 C CA . SER A 1 121 ? 7.115 -2.620 1.894 1.00 93.75 121 SER A CA 1
ATOM 948 C C . SER A 1 121 ? 6.581 -3.192 0.577 1.00 93.75 121 SER A C 1
ATOM 950 O O . SER A 1 121 ? 5.939 -2.496 -0.215 1.00 93.75 121 SER A O 1
ATOM 952 N N . ALA A 1 122 ? 6.820 -4.483 0.335 1.00 93.50 122 ALA A N 1
ATOM 953 C CA . ALA A 1 122 ? 6.294 -5.150 -0.855 1.00 93.50 122 ALA A CA 1
ATOM 954 C C . ALA A 1 122 ? 4.761 -5.116 -0.879 1.00 93.50 122 ALA A C 1
ATOM 956 O O . ALA A 1 122 ? 4.160 -4.853 -1.916 1.00 93.50 122 ALA A O 1
ATOM 957 N N . GLU A 1 123 ? 4.133 -5.324 0.275 1.00 95.38 123 GLU A N 1
ATOM 958 C CA . GLU A 1 123 ? 2.684 -5.308 0.455 1.00 95.38 123 GLU A CA 1
ATOM 959 C C . GLU A 1 123 ? 2.110 -3.910 0.208 1.00 95.38 123 GLU A C 1
ATOM 961 O O . GLU A 1 123 ? 1.075 -3.774 -0.439 1.00 95.38 123 GLU A O 1
ATOM 966 N N . ALA A 1 124 ? 2.798 -2.864 0.670 1.00 95.25 124 ALA A N 1
ATOM 967 C CA . ALA A 1 124 ? 2.386 -1.480 0.464 1.00 95.25 124 ALA A CA 1
ATOM 968 C C . ALA A 1 124 ? 2.521 -1.033 -0.989 1.00 95.25 124 ALA A C 1
ATOM 970 O O . ALA A 1 124 ? 1.622 -0.376 -1.515 1.00 95.25 124 ALA A O 1
ATOM 971 N N . LEU A 1 125 ? 3.622 -1.397 -1.651 1.00 94.62 125 LEU A N 1
ATOM 972 C CA . LEU A 1 125 ? 3.807 -1.102 -3.067 1.00 94.62 125 LEU A CA 1
ATOM 973 C C . LEU A 1 125 ? 2.784 -1.855 -3.923 1.00 94.62 125 LEU A C 1
ATOM 975 O O . LEU A 1 125 ? 2.211 -1.277 -4.841 1.00 94.62 125 LEU A O 1
ATOM 979 N N . GLU A 1 126 ? 2.505 -3.117 -3.605 1.00 94.75 126 GLU A N 1
ATOM 980 C CA . GLU A 1 126 ? 1.446 -3.872 -4.272 1.00 94.75 126 GLU A CA 1
ATOM 981 C C . GLU A 1 126 ? 0.080 -3.213 -4.062 1.00 94.75 126 GLU A C 1
ATOM 983 O O . GLU A 1 126 ? -0.638 -2.970 -5.031 1.00 94.75 126 GLU A O 1
ATOM 988 N N . ALA A 1 127 ? -0.259 -2.844 -2.823 1.00 94.69 127 ALA A N 1
ATOM 989 C CA . ALA A 1 127 ? -1.499 -2.136 -2.524 1.00 94.69 127 ALA A CA 1
ATOM 990 C C . ALA A 1 127 ? -1.607 -0.820 -3.311 1.00 94.69 127 ALA A C 1
ATOM 992 O O . ALA A 1 127 ? -2.662 -0.542 -3.887 1.00 94.69 127 ALA A O 1
ATOM 993 N N . LEU A 1 128 ? -0.510 -0.058 -3.400 1.00 94.69 128 LEU A N 1
ATOM 994 C CA . LEU A 1 128 ? -0.417 1.161 -4.201 1.00 94.69 128 LEU A CA 1
ATOM 995 C C . LEU A 1 128 ? -0.727 0.889 -5.677 1.00 94.69 128 LEU A C 1
ATOM 997 O O . LEU A 1 128 ? -1.549 1.590 -6.261 1.00 94.69 128 LEU A O 1
ATOM 1001 N N . LEU A 1 129 ? -0.109 -0.130 -6.276 1.00 93.50 129 LEU A N 1
ATOM 1002 C CA . LEU A 1 129 ? -0.305 -0.470 -7.689 1.00 93.50 129 LEU A CA 1
ATOM 1003 C C . LEU A 1 129 ? -1.720 -0.998 -7.982 1.00 93.50 129 LEU A C 1
ATOM 1005 O O . LEU A 1 129 ? -2.278 -0.694 -9.034 1.00 93.50 129 LEU A O 1
ATOM 1009 N N . VAL A 1 130 ? -2.318 -1.750 -7.055 1.00 93.19 130 VAL A N 1
ATOM 1010 C CA . VAL A 1 130 ? -3.675 -2.306 -7.203 1.00 93.19 130 VAL A CA 1
ATOM 1011 C C . VAL A 1 130 ? -4.748 -1.214 -7.145 1.00 93.19 130 VAL A C 1
ATOM 1013 O O . VAL A 1 130 ? -5.692 -1.231 -7.940 1.00 93.19 130 VAL A O 1
ATOM 1016 N N . HIS A 1 131 ? -4.624 -0.260 -6.218 1.00 89.00 131 HIS A N 1
ATOM 1017 C CA . HIS A 1 131 ? -5.670 0.744 -5.969 1.00 89.00 131 HIS A CA 1
ATOM 1018 C C . HIS A 1 131 ? -5.516 1.962 -6.879 1.00 89.00 131 HIS A C 1
ATOM 1020 O O . HIS A 1 131 ? -6.503 2.551 -7.329 1.00 89.00 131 HIS A O 1
ATOM 1026 N N . GLN A 1 132 ? -4.283 2.310 -7.247 1.00 84.12 132 GLN A N 1
ATOM 1027 C CA . GLN A 1 132 ? -4.024 3.500 -8.037 1.00 84.12 132 GLN A CA 1
ATOM 1028 C C . GLN A 1 132 ? -4.153 3.230 -9.541 1.00 84.12 132 GLN A C 1
ATOM 1030 O O . GLN A 1 132 ? -3.195 2.940 -10.251 1.00 84.12 132 GLN A O 1
ATOM 1035 N N . LYS A 1 133 ? -5.364 3.412 -10.074 1.00 80.31 133 LYS A N 1
ATOM 1036 C CA . LYS A 1 133 ? -5.656 3.157 -11.502 1.00 80.31 133 LYS A CA 1
ATOM 1037 C C . LYS A 1 133 ? -5.097 4.208 -12.469 1.00 80.31 133 LYS A C 1
ATOM 1039 O O . LYS A 1 133 ? -4.988 3.926 -13.661 1.00 80.31 133 LYS A O 1
ATOM 1044 N N . ASN A 1 134 ? -4.798 5.416 -11.978 1.00 84.31 134 ASN A N 1
ATOM 1045 C CA . ASN A 1 134 ? -4.472 6.589 -12.796 1.00 84.31 134 ASN A CA 1
ATOM 1046 C C . ASN A 1 134 ? -3.284 7.373 -12.220 1.00 84.31 134 ASN A C 1
ATOM 1048 O O . ASN A 1 134 ? -3.459 8.485 -11.704 1.00 84.31 134 ASN A O 1
ATOM 1052 N N . PHE A 1 135 ? -2.082 6.808 -12.298 1.00 86.00 135 PHE A N 1
ATOM 1053 C CA . PHE A 1 135 ? -0.872 7.587 -12.047 1.00 86.00 135 PHE A CA 1
ATOM 1054 C C . PHE A 1 135 ? -0.722 8.709 -13.086 1.00 86.00 135 PHE A C 1
ATOM 1056 O O . PHE A 1 135 ? -1.130 8.565 -14.238 1.00 86.00 135 PHE A O 1
ATOM 1063 N N . GLU A 1 136 ? -0.122 9.834 -12.693 1.00 88.81 136 GLU A N 1
ATOM 1064 C CA . GLU A 1 136 ? 0.241 10.913 -13.631 1.00 88.81 136 GLU A CA 1
ATOM 1065 C C . GLU A 1 136 ? 1.567 10.640 -14.364 1.00 88.81 136 GLU A C 1
ATOM 1067 O O . GLU A 1 136 ? 2.089 11.493 -15.083 1.00 88.81 136 GLU A O 1
ATOM 1072 N N . ILE A 1 137 ? 2.105 9.432 -14.198 1.00 86.94 137 ILE A N 1
ATOM 1073 C CA . ILE A 1 137 ? 3.377 8.977 -14.755 1.00 86.94 137 ILE A CA 1
ATOM 1074 C C . ILE A 1 137 ? 3.116 7.940 -15.850 1.00 86.94 137 ILE A C 1
ATOM 1076 O O . ILE A 1 137 ? 2.024 7.381 -15.941 1.00 86.94 137 ILE A O 1
ATOM 1080 N N . THR A 1 138 ? 4.098 7.685 -16.714 1.00 88.88 138 THR A N 1
ATOM 1081 C CA . THR A 1 138 ? 3.936 6.641 -17.737 1.00 88.88 138 THR A CA 1
ATOM 1082 C C . THR A 1 138 ? 4.133 5.251 -17.136 1.00 88.88 138 THR A C 1
ATOM 1084 O O . THR A 1 138 ? 4.879 5.098 -16.175 1.00 88.88 138 THR A O 1
ATOM 1087 N N . GLU A 1 139 ? 3.570 4.207 -17.746 1.00 90.12 139 GLU A N 1
ATOM 1088 C CA . GLU A 1 139 ? 3.767 2.837 -17.233 1.00 90.12 139 GLU A CA 1
ATOM 1089 C C . GLU A 1 139 ? 5.221 2.374 -17.297 1.00 90.12 139 GLU A C 1
ATOM 1091 O O . GLU A 1 139 ? 5.659 1.539 -16.509 1.00 90.12 139 GLU A O 1
ATOM 1096 N N . PHE A 1 140 ? 6.006 2.972 -18.194 1.00 89.00 140 PHE A N 1
ATOM 1097 C CA . PHE A 1 140 ? 7.445 2.777 -18.188 1.00 89.00 140 PHE A CA 1
ATOM 1098 C C . PHE A 1 140 ? 8.096 3.410 -16.951 1.00 89.00 140 PHE A C 1
ATOM 1100 O O . PHE A 1 140 ? 8.980 2.799 -16.358 1.00 89.00 140 PHE A O 1
ATOM 1107 N N . ASP A 1 141 ? 7.639 4.597 -16.536 1.00 87.75 141 ASP A N 1
ATOM 1108 C CA . ASP A 1 141 ? 8.108 5.229 -15.300 1.00 87.75 141 ASP A CA 1
ATOM 1109 C C . ASP A 1 141 ? 7.762 4.401 -14.075 1.00 87.75 141 ASP A C 1
ATOM 1111 O O . ASP A 1 141 ? 8.597 4.221 -13.189 1.00 87.75 141 ASP A O 1
ATOM 1115 N N . LEU A 1 142 ? 6.549 3.862 -14.045 1.00 90.38 142 LEU A N 1
ATOM 1116 C CA . LEU A 1 142 ? 6.104 2.984 -12.977 1.00 90.38 142 LEU A CA 1
ATOM 1117 C C . LEU A 1 142 ? 6.992 1.738 -12.886 1.00 90.38 142 LEU A C 1
ATOM 1119 O O . LEU A 1 142 ? 7.512 1.431 -11.815 1.00 90.38 142 LEU A O 1
ATOM 1123 N N . LEU A 1 143 ? 7.258 1.084 -14.021 1.00 91.75 143 LEU A N 1
ATOM 1124 C CA . LEU A 1 143 ? 8.127 -0.090 -14.086 1.00 91.75 143 LEU A CA 1
ATOM 1125 C C . LEU A 1 143 ? 9.557 0.210 -13.623 1.00 91.75 143 LEU A C 1
ATOM 1127 O O . LEU A 1 143 ? 10.122 -0.557 -12.846 1.00 91.75 143 LEU A O 1
ATOM 1131 N N . VAL A 1 144 ? 10.147 1.329 -14.049 1.00 89.69 144 VAL A N 1
ATOM 1132 C CA . VAL A 1 144 ? 11.496 1.703 -13.599 1.00 89.69 144 VAL A CA 1
ATOM 1133 C C . VAL A 1 144 ? 11.519 1.995 -12.096 1.00 89.69 144 VAL A C 1
ATOM 1135 O O . VAL A 1 144 ? 12.478 1.611 -11.430 1.00 89.69 144 VAL A O 1
ATOM 1138 N N . ASN A 1 145 ? 10.478 2.615 -11.534 1.00 89.06 145 ASN A N 1
ATOM 1139 C CA . ASN A 1 145 ? 10.390 2.831 -10.086 1.00 89.06 145 ASN A CA 1
ATOM 1140 C C . ASN A 1 145 ? 10.252 1.520 -9.304 1.00 89.06 145 ASN A C 1
ATOM 1142 O O . ASN A 1 145 ? 10.908 1.372 -8.277 1.00 89.06 145 ASN A O 1
ATOM 1146 N N . VAL A 1 146 ? 9.494 0.543 -9.812 1.00 91.81 146 VAL A N 1
ATOM 1147 C CA . VAL A 1 146 ? 9.431 -0.810 -9.229 1.00 91.81 146 VAL A CA 1
ATOM 1148 C C . VAL A 1 146 ? 10.794 -1.498 -9.270 1.00 91.81 146 VAL A C 1
ATOM 1150 O O . VAL A 1 146 ? 11.205 -2.107 -8.287 1.00 91.81 146 VAL A O 1
ATOM 1153 N N . VAL A 1 147 ? 11.530 -1.377 -10.378 1.00 90.75 147 VAL A N 1
ATOM 1154 C CA . VAL A 1 147 ? 12.898 -1.907 -10.471 1.00 90.75 147 VAL A CA 1
ATOM 1155 C C . VAL A 1 147 ? 13.809 -1.226 -9.450 1.00 90.75 147 VAL A C 1
ATOM 1157 O O . VAL A 1 147 ? 14.521 -1.914 -8.728 1.00 90.75 147 VAL A O 1
ATOM 1160 N N . ARG A 1 148 ? 13.779 0.110 -9.348 1.00 88.31 148 ARG A N 1
ATOM 1161 C CA . ARG A 1 148 ? 14.574 0.856 -8.354 1.00 88.31 148 ARG A CA 1
ATOM 1162 C C . ARG A 1 148 ? 14.263 0.406 -6.934 1.00 88.31 148 ARG A C 1
ATOM 1164 O O . ARG A 1 148 ? 15.191 0.131 -6.184 1.00 88.31 148 ARG A O 1
ATOM 1171 N N . TRP A 1 149 ? 12.980 0.291 -6.606 1.00 90.38 149 TRP A N 1
ATOM 1172 C CA . TRP A 1 149 ? 12.517 -0.208 -5.319 1.00 90.38 149 TRP A CA 1
ATOM 1173 C C . TRP A 1 149 ? 13.031 -1.615 -5.026 1.00 90.38 149 TRP A C 1
ATOM 1175 O O . TRP A 1 149 ? 13.574 -1.863 -3.961 1.00 90.38 149 TRP A O 1
ATOM 1185 N N . ALA A 1 150 ? 12.914 -2.542 -5.975 1.00 90.12 150 ALA A N 1
ATOM 1186 C CA . ALA A 1 150 ? 13.348 -3.915 -5.748 1.00 90.12 150 ALA A CA 1
ATOM 1187 C C . ALA A 1 150 ? 14.873 -4.039 -5.606 1.00 90.12 150 ALA A C 1
ATOM 1189 O O . ALA A 1 150 ? 15.358 -4.953 -4.939 1.00 90.12 150 ALA A O 1
ATOM 1190 N N . LEU A 1 151 ? 15.629 -3.134 -6.236 1.00 86.56 151 LEU A N 1
ATOM 1191 C CA . LEU A 1 151 ? 17.075 -3.004 -6.040 1.00 86.56 151 LEU A CA 1
ATOM 1192 C C . LEU A 1 151 ? 17.423 -2.345 -4.695 1.00 86.56 151 LEU A C 1
ATOM 1194 O O . LEU A 1 151 ? 18.533 -2.533 -4.204 1.00 86.56 151 LEU A O 1
ATOM 1198 N N . TYR A 1 152 ? 16.479 -1.626 -4.079 1.00 84.44 152 TYR A N 1
ATOM 1199 C CA . TYR A 1 152 ? 16.523 -1.166 -2.691 1.00 84.44 152 TYR A CA 1
ATOM 1200 C C . TYR A 1 152 ? 16.178 -2.323 -1.740 1.00 84.44 152 TYR A C 1
ATOM 1202 O O . TYR A 1 152 ? 15.237 -2.257 -0.956 1.00 84.44 152 TYR A O 1
ATOM 1210 N N . ASP A 1 153 ? 16.919 -3.427 -1.785 1.00 66.06 153 ASP A N 1
ATOM 1211 C CA . ASP A 1 153 ? 16.857 -4.378 -0.674 1.00 66.06 153 ASP A CA 1
ATOM 1212 C C . ASP A 1 153 ? 17.713 -3.779 0.438 1.00 66.06 153 ASP A C 1
ATOM 1214 O O . ASP A 1 153 ? 18.927 -3.664 0.263 1.00 66.06 153 ASP A O 1
ATOM 1218 N N . GLY A 1 154 ? 17.092 -3.324 1.536 1.00 59.28 154 GLY A N 1
ATOM 1219 C CA . GLY A 1 154 ? 17.641 -2.418 2.567 1.00 59.28 154 GLY A CA 1
ATOM 1220 C C . GLY A 1 154 ? 18.927 -2.854 3.297 1.00 59.28 154 GLY A C 1
ATOM 1221 O O . GLY A 1 154 ? 19.249 -2.329 4.361 1.00 59.28 154 GLY A O 1
ATOM 1222 N N . LYS A 1 155 ? 19.666 -3.817 2.747 1.00 59.34 155 LYS A N 1
ATOM 1223 C CA . LYS A 1 155 ? 20.964 -4.337 3.169 1.00 59.34 155 LYS A CA 1
ATOM 1224 C C . LYS A 1 155 ? 22.083 -4.159 2.129 1.00 59.34 155 LYS A C 1
ATOM 1226 O O . LYS A 1 155 ? 23.232 -4.380 2.503 1.00 59.34 155 LYS A O 1
ATOM 1231 N N . SER A 1 156 ? 21.808 -3.765 0.878 1.00 49.19 156 SER A N 1
ATOM 1232 C CA . SER A 1 156 ? 22.836 -3.706 -0.177 1.00 49.19 156 SER A CA 1
ATOM 1233 C C . SER A 1 1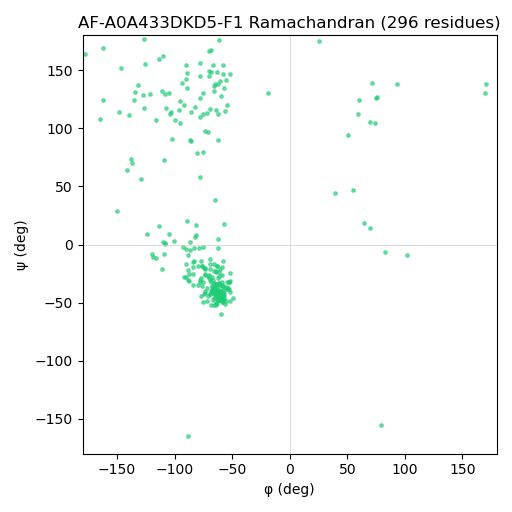56 ? 22.800 -2.423 -1.020 1.00 49.19 156 SER A C 1
ATOM 1235 O O . SER A 1 156 ? 21.786 -2.059 -1.600 1.00 49.19 156 SER A O 1
ATOM 1237 N N . GLU A 1 157 ? 23.942 -1.733 -1.066 1.00 52.12 157 GLU A N 1
ATOM 1238 C CA . GLU A 1 157 ? 24.430 -0.873 -2.159 1.00 52.12 157 GLU A CA 1
ATOM 1239 C C . GLU A 1 157 ? 23.453 0.036 -2.937 1.00 52.12 157 GLU A C 1
ATOM 1241 O O . GLU A 1 157 ? 23.605 0.270 -4.136 1.00 52.12 157 GLU A O 1
ATOM 1246 N N . LEU A 1 158 ? 22.558 0.733 -2.248 1.00 49.38 158 LEU A N 1
ATOM 1247 C CA . LEU A 1 158 ? 21.987 1.989 -2.760 1.00 49.38 158 LEU A CA 1
ATOM 1248 C C . LEU A 1 158 ? 23.007 3.020 -3.219 1.00 49.38 158 LEU A C 1
ATOM 1250 O O . LEU A 1 158 ? 22.729 3.874 -4.059 1.00 49.38 158 LEU A O 1
ATOM 1254 N N . SER A 1 159 ? 24.207 2.923 -2.663 1.00 52.50 159 SER A N 1
ATOM 1255 C CA . SER A 1 159 ? 25.340 3.726 -3.068 1.00 52.50 159 SER A CA 1
ATOM 1256 C C . SER A 1 159 ? 26.032 3.181 -4.317 1.00 52.50 159 SER A C 1
ATOM 1258 O O . SER A 1 159 ? 27.166 3.586 -4.560 1.00 52.50 159 SER A O 1
ATOM 1260 N N . ASN A 1 160 ? 25.430 2.293 -5.118 1.00 66.94 160 ASN A N 1
ATOM 1261 C CA . ASN A 1 160 ? 25.949 2.057 -6.457 1.00 66.94 160 ASN A CA 1
ATOM 1262 C C . ASN A 1 160 ? 25.345 3.101 -7.418 1.00 66.94 160 ASN A C 1
ATOM 1264 O O . ASN A 1 160 ? 24.300 2.855 -8.034 1.00 66.94 160 ASN A O 1
ATOM 1268 N N . PRO A 1 161 ? 25.977 4.288 -7.593 1.00 72.38 161 PRO A N 1
ATOM 1269 C CA . PRO A 1 161 ? 25.495 5.317 -8.515 1.00 72.38 161 PRO A CA 1
ATOM 1270 C C . PRO A 1 161 ? 25.399 4.789 -9.949 1.00 72.38 161 PRO A C 1
ATOM 1272 O O . PRO A 1 161 ? 24.778 5.424 -10.798 1.00 72.38 161 PRO A O 1
ATOM 1275 N N . THR A 1 162 ? 26.005 3.635 -10.236 1.00 77.88 162 THR A N 1
ATOM 1276 C CA . THR A 1 162 ? 25.922 2.947 -11.520 1.00 77.88 162 THR A CA 1
ATOM 1277 C C . THR A 1 162 ? 24.499 2.483 -11.823 1.00 77.88 162 THR A C 1
ATOM 1279 O O . THR A 1 162 ? 24.055 2.703 -12.942 1.00 77.88 162 THR A O 1
ATOM 1282 N N . HIS A 1 163 ? 23.733 1.952 -10.859 1.00 78.56 163 HIS A N 1
ATOM 1283 C CA . HIS A 1 163 ? 22.343 1.525 -11.111 1.00 78.56 163 HIS A CA 1
ATOM 1284 C C . HIS A 1 163 ? 21.455 2.711 -11.497 1.00 78.56 163 HIS A C 1
ATOM 1286 O O . HIS A 1 163 ? 20.722 2.661 -12.483 1.00 78.56 163 HIS A O 1
ATOM 1292 N N . HIS A 1 164 ? 21.598 3.826 -10.778 1.00 77.62 164 HIS A N 1
ATOM 1293 C CA . HIS A 1 164 ? 20.896 5.068 -11.091 1.00 77.62 164 HIS A CA 1
ATOM 1294 C C . HIS A 1 164 ? 21.296 5.611 -12.465 1.00 77.62 164 HIS A C 1
ATOM 1296 O O . HIS A 1 164 ? 20.428 5.982 -13.252 1.00 77.62 164 HIS A O 1
ATOM 1302 N N . LYS A 1 165 ? 22.596 5.606 -12.788 1.00 83.12 165 LYS A N 1
ATOM 1303 C CA . LYS A 1 165 ? 23.102 6.017 -14.105 1.00 83.12 165 LYS A CA 1
ATOM 1304 C C . LYS A 1 165 ? 22.572 5.131 -15.227 1.00 83.12 165 LYS A C 1
ATOM 1306 O O . LYS A 1 165 ? 22.166 5.673 -16.245 1.00 83.12 165 LYS A O 1
ATOM 1311 N N . ILE A 1 166 ? 22.541 3.809 -15.047 1.00 84.00 166 ILE A N 1
ATOM 1312 C CA . ILE A 1 166 ? 22.019 2.866 -16.047 1.00 84.00 166 ILE A CA 1
ATOM 1313 C C . ILE A 1 166 ? 20.530 3.122 -16.275 1.00 84.00 166 ILE A C 1
ATOM 1315 O O . ILE A 1 166 ? 20.119 3.320 -17.414 1.00 84.00 166 ILE A O 1
ATOM 1319 N N . LEU A 1 167 ? 19.722 3.199 -15.215 1.00 82.31 167 LEU A N 1
ATOM 1320 C CA . LEU A 1 167 ? 18.281 3.427 -15.352 1.00 82.31 167 LEU A CA 1
ATOM 1321 C C . LEU A 1 167 ? 17.968 4.808 -15.948 1.00 82.31 167 LEU A C 1
ATOM 1323 O O . LEU A 1 167 ? 17.101 4.910 -16.811 1.00 82.31 167 LEU A O 1
ATOM 1327 N N . ASN A 1 168 ? 18.708 5.855 -15.566 1.00 81.88 168 ASN A N 1
ATOM 1328 C CA . ASN A 1 168 ? 18.597 7.183 -16.184 1.00 81.88 168 ASN A CA 1
ATOM 1329 C C . ASN A 1 168 ? 19.054 7.178 -17.650 1.00 81.88 168 ASN A C 1
ATOM 1331 O O . ASN A 1 168 ? 18.466 7.861 -18.481 1.00 81.88 168 ASN A O 1
ATOM 1335 N N . HIS A 1 169 ? 20.040 6.358 -18.008 1.00 82.06 169 HIS A N 1
ATOM 1336 C CA . HIS A 1 169 ? 20.465 6.220 -19.397 1.00 82.06 169 HIS A CA 1
ATOM 1337 C C . HIS A 1 169 ? 19.356 5.639 -20.281 1.00 82.06 169 HIS A C 1
ATOM 1339 O O . HIS A 1 169 ? 19.185 6.100 -21.403 1.00 82.06 169 HIS A O 1
ATOM 1345 N N . ILE A 1 170 ? 18.544 4.695 -19.786 1.00 80.88 170 ILE A N 1
ATOM 1346 C CA . ILE A 1 170 ? 17.381 4.180 -20.539 1.00 80.88 170 ILE A CA 1
ATOM 1347 C C . ILE A 1 170 ? 16.350 5.293 -20.804 1.00 80.88 170 ILE A C 1
ATOM 1349 O O . ILE A 1 170 ? 15.618 5.253 -21.794 1.00 80.88 170 ILE A O 1
ATOM 1353 N N . TYR A 1 171 ? 16.284 6.297 -19.927 1.00 75.06 171 TYR A N 1
ATOM 1354 C CA . TYR A 1 171 ? 15.410 7.451 -20.112 1.00 75.06 171 TYR A CA 1
ATOM 1355 C C . TYR A 1 171 ? 15.906 8.433 -21.161 1.00 75.06 171 TYR A C 1
ATOM 1357 O O . TYR A 1 171 ? 15.092 8.959 -21.925 1.00 75.06 171 TYR A O 1
ATOM 1365 N N . GLU A 1 172 ? 17.208 8.709 -21.138 1.00 78.88 172 GLU A N 1
ATOM 1366 C CA . GLU A 1 172 ? 17.847 9.770 -21.918 1.00 78.88 172 GLU A CA 1
ATOM 1367 C C . GLU A 1 172 ? 18.325 9.300 -23.296 1.00 78.88 172 GLU A C 1
ATOM 1369 O O . GLU A 1 172 ? 18.388 10.103 -24.227 1.00 78.88 172 GLU A O 1
ATOM 1374 N N . SER A 1 173 ? 18.653 8.016 -23.447 1.00 72.06 173 SER A N 1
ATOM 1375 C CA . SER A 1 173 ? 19.148 7.472 -24.708 1.00 72.06 173 SER A CA 1
ATOM 1376 C C . SER A 1 173 ? 18.017 7.055 -25.635 1.00 72.06 173 SER A C 1
ATOM 1378 O O . SER A 1 173 ? 17.345 6.049 -25.424 1.00 72.06 173 SER A O 1
ATOM 1380 N N . ASP A 1 174 ? 17.916 7.767 -26.754 1.00 63.88 174 ASP A N 1
ATOM 1381 C CA . ASP A 1 174 ? 17.175 7.335 -27.946 1.00 63.88 174 ASP A CA 1
ATOM 1382 C C . ASP A 1 174 ? 17.932 6.245 -28.743 1.00 63.88 174 ASP A C 1
ATOM 1384 O O . ASP A 1 174 ? 17.457 5.750 -29.765 1.00 63.88 174 ASP A O 1
ATOM 1388 N N . VAL A 1 175 ? 19.142 5.873 -28.306 1.00 63.84 175 VAL A N 1
ATOM 1389 C CA . VAL A 1 175 ? 20.055 4.996 -29.047 1.00 63.84 175 VAL A CA 1
ATOM 1390 C C . VAL A 1 175 ? 20.195 3.643 -28.349 1.00 63.84 175 VAL A C 1
ATOM 1392 O O . VAL A 1 175 ? 20.497 3.571 -27.163 1.00 63.84 175 VAL A O 1
ATOM 1395 N N . LEU A 1 176 ? 20.071 2.558 -29.122 1.00 61.72 176 LEU A N 1
ATOM 1396 C CA . LEU A 1 176 ? 20.212 1.154 -28.694 1.00 61.72 176 LEU A CA 1
ATOM 1397 C C . LEU A 1 176 ? 21.609 0.764 -28.161 1.00 61.72 176 LEU A C 1
ATOM 1399 O O . LEU A 1 176 ? 21.846 -0.411 -27.878 1.00 61.72 176 LEU A O 1
ATOM 1403 N N . TYR A 1 177 ? 22.543 1.708 -28.033 1.00 68.19 177 TYR A N 1
ATOM 1404 C CA . TYR A 1 177 ? 23.854 1.454 -27.442 1.00 68.19 177 TYR A CA 1
ATOM 1405 C C . TYR A 1 177 ? 23.740 1.472 -25.919 1.00 68.19 177 TYR A C 1
ATOM 1407 O O . TYR A 1 177 ? 24.092 2.447 -25.262 1.00 68.19 177 TYR A O 1
ATOM 1415 N N . LEU A 1 178 ? 23.244 0.369 -25.362 1.00 65.12 178 LEU A N 1
ATOM 1416 C CA . LEU A 1 178 ? 23.396 0.108 -23.939 1.00 65.12 178 LEU A CA 1
ATOM 1417 C C . LEU A 1 178 ? 24.893 -0.094 -23.642 1.00 65.12 178 LEU A C 1
ATOM 1419 O O . LEU A 1 178 ? 25.555 -0.845 -24.368 1.00 65.12 178 LEU A O 1
ATOM 1423 N N . PRO A 1 179 ? 25.457 0.555 -22.606 1.00 64.25 179 PRO A N 1
ATOM 1424 C CA . PRO A 1 179 ? 26.757 0.145 -22.092 1.00 64.25 179 PRO A CA 1
ATOM 1425 C C . PRO A 1 179 ? 26.677 -1.345 -21.718 1.00 64.25 179 PRO A C 1
ATOM 1427 O O . PRO A 1 179 ? 25.639 -1.789 -21.239 1.00 64.25 179 PRO A O 1
ATOM 1430 N N . TYR A 1 180 ? 27.746 -2.108 -21.976 1.00 66.12 180 TYR A N 1
ATOM 1431 C CA . TYR A 1 180 ? 27.860 -3.574 -21.818 1.00 66.12 180 TYR A CA 1
ATOM 1432 C C . TYR A 1 180 ? 27.753 -4.073 -20.355 1.00 66.12 180 TYR A C 1
ATOM 1434 O O . TYR A 1 180 ? 28.486 -4.965 -19.934 1.00 66.12 180 TYR A O 1
ATOM 1442 N N . HIS A 1 181 ? 26.891 -3.471 -19.545 1.00 72.75 181 HIS A N 1
ATOM 1443 C CA . HIS A 1 181 ? 26.726 -3.785 -18.138 1.00 72.75 181 HIS A CA 1
ATOM 1444 C C . HIS A 1 181 ? 25.322 -4.322 -17.907 1.00 72.75 181 HIS A C 1
ATOM 1446 O O . HIS A 1 181 ? 24.347 -3.570 -17.932 1.00 72.75 181 HIS A O 1
ATOM 1452 N N . ASP A 1 182 ? 25.254 -5.628 -17.675 1.00 80.56 182 ASP A N 1
ATOM 1453 C CA . ASP A 1 182 ? 24.075 -6.263 -17.106 1.00 80.56 182 ASP A CA 1
ATOM 1454 C C . ASP A 1 182 ? 23.881 -5.730 -15.677 1.00 80.56 182 ASP A C 1
ATOM 1456 O O . ASP A 1 182 ? 24.845 -5.542 -14.927 1.00 80.56 182 ASP A O 1
ATOM 1460 N N . LEU A 1 183 ? 22.632 -5.444 -15.312 1.00 84.81 183 LEU A N 1
ATOM 1461 C CA . LEU A 1 183 ? 22.257 -5.189 -13.928 1.00 84.81 183 LEU A CA 1
ATOM 1462 C C . LEU A 1 183 ? 22.228 -6.547 -13.222 1.00 84.81 183 LEU A C 1
ATOM 1464 O O . LEU A 1 183 ? 21.376 -7.382 -13.525 1.00 84.81 183 LEU A O 1
ATOM 1468 N N . ASP A 1 184 ? 23.164 -6.767 -12.298 1.00 84.31 184 ASP A N 1
ATOM 1469 C CA . ASP A 1 184 ? 23.141 -7.938 -11.423 1.00 84.31 184 ASP A CA 1
ATOM 1470 C C . ASP A 1 184 ? 21.995 -7.775 -10.419 1.00 84.31 184 ASP A C 1
ATOM 1472 O O . ASP A 1 184 ? 22.088 -7.032 -9.438 1.00 84.31 184 ASP A O 1
ATOM 1476 N N . VAL A 1 185 ? 20.858 -8.394 -10.734 1.00 86.69 185 VAL A N 1
ATOM 1477 C CA . VAL A 1 185 ? 19.652 -8.350 -9.912 1.00 86.69 185 VAL A CA 1
ATOM 1478 C C . VAL A 1 185 ? 19.528 -9.683 -9.193 1.00 86.69 185 VAL A C 1
ATOM 1480 O O . VAL A 1 185 ? 19.272 -10.712 -9.818 1.00 86.69 185 VAL A O 1
ATOM 1483 N N . GLY A 1 186 ? 19.696 -9.661 -7.870 1.00 88.81 186 GLY A N 1
ATOM 1484 C CA . GLY A 1 186 ? 19.563 -10.858 -7.043 1.00 88.81 186 GLY A CA 1
ATOM 1485 C C . GLY A 1 186 ? 18.182 -11.511 -7.177 1.00 88.81 186 GLY A C 1
ATOM 1486 O O . GLY A 1 186 ? 17.184 -10.844 -7.459 1.00 88.81 186 GLY A O 1
ATOM 1487 N N . GLU A 1 187 ? 18.106 -12.821 -6.929 1.00 89.50 187 GLU A N 1
ATOM 1488 C CA . GLU A 1 187 ? 16.866 -13.604 -7.068 1.00 89.50 187 GLU A CA 1
ATOM 1489 C C . GLU A 1 187 ? 15.694 -13.019 -6.266 1.00 89.50 187 GLU A C 1
ATOM 1491 O O . GLU A 1 187 ? 14.561 -13.003 -6.744 1.00 89.50 187 GLU A O 1
ATOM 1496 N N . GLN A 1 188 ? 15.966 -12.481 -5.073 1.00 89.88 188 GLN A N 1
ATOM 1497 C CA . GLN A 1 188 ? 14.958 -11.836 -4.233 1.00 89.88 188 GLN A CA 1
ATOM 1498 C C . GLN A 1 188 ? 14.387 -10.570 -4.890 1.00 89.88 188 GLN A C 1
ATOM 1500 O O . GLN A 1 188 ? 13.171 -10.400 -4.938 1.00 89.88 188 GLN A O 1
ATOM 1505 N N . SER A 1 189 ? 15.241 -9.709 -5.449 1.00 90.06 189 SER A N 1
ATOM 1506 C CA . SER A 1 189 ? 14.813 -8.515 -6.182 1.00 90.06 189 SER A CA 1
ATOM 1507 C C . SER A 1 189 ? 14.025 -8.889 -7.440 1.00 90.06 189 SER A C 1
ATOM 1509 O O . SER A 1 189 ? 12.989 -8.285 -7.711 1.00 90.06 189 SER A O 1
ATOM 1511 N N . LEU A 1 190 ? 14.445 -9.925 -8.176 1.00 90.38 190 LEU A N 1
ATOM 1512 C CA . LEU A 1 190 ? 13.692 -10.442 -9.326 1.00 90.38 190 LEU A CA 1
ATOM 1513 C C . LEU A 1 190 ? 12.304 -10.960 -8.930 1.00 90.38 190 LEU A C 1
ATOM 1515 O O . LEU A 1 190 ? 11.327 -10.665 -9.624 1.00 90.38 190 LEU A O 1
ATOM 1519 N N . ALA A 1 191 ? 12.194 -11.683 -7.814 1.00 90.94 191 ALA A N 1
ATOM 1520 C CA . ALA A 1 191 ? 10.912 -12.154 -7.293 1.00 90.94 191 ALA A CA 1
ATOM 1521 C C . ALA A 1 191 ? 10.000 -10.978 -6.902 1.00 90.94 191 ALA A C 1
ATOM 1523 O O . ALA A 1 191 ? 8.820 -10.962 -7.258 1.00 90.94 191 ALA A O 1
ATOM 1524 N N . SER A 1 192 ? 10.558 -9.957 -6.246 1.00 91.69 192 SER A N 1
ATOM 1525 C CA . SER A 1 192 ? 9.851 -8.722 -5.893 1.00 91.69 192 SER A CA 1
ATOM 1526 C C . SER A 1 192 ? 9.354 -7.960 -7.123 1.00 91.69 192 SER A C 1
ATOM 1528 O O . SER A 1 192 ? 8.193 -7.560 -7.156 1.00 91.69 192 SER A O 1
ATOM 1530 N N . ILE A 1 193 ? 10.176 -7.807 -8.169 1.00 92.44 193 ILE A N 1
ATOM 1531 C CA . ILE A 1 193 ? 9.741 -7.183 -9.432 1.00 92.44 193 ILE A CA 1
ATOM 1532 C C . ILE A 1 193 ? 8.620 -8.012 -10.061 1.00 92.44 193 ILE A C 1
ATOM 1534 O O . ILE A 1 193 ? 7.582 -7.469 -10.435 1.00 92.44 193 ILE A O 1
ATOM 1538 N N . SER A 1 194 ? 8.806 -9.331 -10.138 1.00 91.94 194 SER A N 1
ATOM 1539 C CA . SER A 1 194 ? 7.839 -10.249 -10.748 1.00 91.94 194 SER A CA 1
ATOM 1540 C C . SER A 1 194 ? 6.478 -10.209 -10.054 1.00 91.94 194 SER A C 1
ATOM 1542 O O . SER A 1 194 ? 5.458 -10.297 -10.736 1.00 91.94 194 SER A O 1
ATOM 1544 N N . ARG A 1 195 ? 6.445 -10.006 -8.730 1.00 92.69 195 ARG A N 1
ATOM 1545 C CA . ARG A 1 195 ? 5.212 -9.803 -7.950 1.00 92.69 195 ARG A CA 1
ATOM 1546 C C . ARG A 1 195 ? 4.444 -8.548 -8.377 1.00 92.69 195 ARG A C 1
ATOM 1548 O O . ARG A 1 195 ? 3.221 -8.573 -8.381 1.00 92.69 195 ARG A O 1
ATOM 1555 N N . MET A 1 196 ? 5.140 -7.480 -8.766 1.00 94.19 196 MET A N 1
ATOM 1556 C CA . MET A 1 196 ? 4.523 -6.195 -9.126 1.00 94.19 196 MET A CA 1
ATOM 1557 C C . MET A 1 196 ? 4.115 -6.095 -10.600 1.00 94.19 196 MET A C 1
ATOM 1559 O O . MET A 1 196 ? 3.208 -5.334 -10.933 1.00 94.19 196 MET A O 1
ATOM 1563 N N . LEU A 1 197 ? 4.758 -6.858 -11.494 1.00 92.69 197 LEU A N 1
ATOM 1564 C CA . LEU A 1 197 ? 4.506 -6.807 -12.942 1.00 92.69 197 LEU A CA 1
ATOM 1565 C C . LEU A 1 197 ? 3.028 -6.958 -13.356 1.00 92.69 197 LEU A C 1
ATOM 1567 O O . LEU A 1 197 ? 2.625 -6.223 -14.257 1.00 92.69 197 LEU A O 1
ATOM 1571 N N . PRO A 1 198 ? 2.204 -7.841 -12.752 1.00 92.94 198 PRO A N 1
ATOM 1572 C CA . PRO A 1 198 ? 0.795 -7.986 -13.130 1.00 92.94 198 PRO A CA 1
ATOM 1573 C C . PRO A 1 198 ? -0.037 -6.714 -12.941 1.00 92.94 198 PRO A C 1
ATOM 1575 O O . PRO A 1 198 ? -1.087 -6.573 -13.565 1.00 92.94 198 PRO A O 1
ATOM 1578 N N . HIS A 1 199 ? 0.433 -5.793 -12.098 1.00 92.62 199 HIS A N 1
ATOM 1579 C CA . HIS A 1 199 ? -0.258 -4.546 -11.775 1.00 92.62 199 HIS A CA 1
ATOM 1580 C C . HIS A 1 199 ? 0.166 -3.380 -12.680 1.00 92.62 199 HIS A C 1
ATOM 1582 O O . HIS A 1 199 ? -0.374 -2.283 -12.570 1.00 92.62 199 HIS A O 1
ATOM 1588 N N . ILE A 1 200 ? 1.112 -3.605 -13.599 1.00 91.38 200 ILE A N 1
ATOM 1589 C CA . ILE A 1 200 ? 1.582 -2.614 -14.573 1.00 91.38 200 ILE A CA 1
ATOM 1590 C C . ILE A 1 200 ? 1.064 -2.993 -15.960 1.00 91.38 200 ILE A C 1
ATOM 1592 O O . ILE A 1 200 ? 1.263 -4.110 -16.434 1.00 91.38 200 ILE A O 1
ATOM 1596 N N . LYS A 1 201 ? 0.454 -2.034 -16.659 1.00 90.00 201 LYS A N 1
ATOM 1597 C CA . LYS A 1 201 ? -0.030 -2.211 -18.037 1.00 90.00 201 LYS A CA 1
ATOM 1598 C C . LYS A 1 201 ? 1.131 -2.189 -19.031 1.00 90.00 201 LYS A C 1
ATOM 1600 O O . LYS A 1 201 ? 1.423 -1.168 -19.662 1.00 90.00 201 LYS A O 1
ATOM 1605 N N . LEU A 1 202 ? 1.832 -3.315 -19.148 1.00 88.94 202 LEU A N 1
ATOM 1606 C CA . LEU A 1 202 ? 3.019 -3.463 -19.997 1.00 88.94 202 LEU A CA 1
ATOM 1607 C C . LEU A 1 202 ? 2.734 -3.172 -21.478 1.00 88.94 202 LEU A C 1
ATOM 1609 O O . LEU A 1 202 ? 3.624 -2.720 -22.196 1.00 88.94 202 LEU A O 1
ATOM 1613 N N . GLU A 1 203 ? 1.496 -3.358 -21.934 1.00 85.38 203 GLU A N 1
ATOM 1614 C CA . GLU A 1 203 ? 1.042 -3.031 -23.288 1.00 85.38 203 GLU A CA 1
ATOM 1615 C C . GLU A 1 203 ? 1.106 -1.532 -23.622 1.00 85.38 203 GLU A C 1
ATOM 1617 O O . GLU A 1 203 ? 1.109 -1.162 -24.797 1.00 85.38 203 GLU A O 1
ATOM 1622 N N . LEU A 1 204 ? 1.181 -0.663 -22.609 1.00 87.25 204 LEU A N 1
ATOM 1623 C CA . LEU A 1 204 ? 1.322 0.786 -22.779 1.00 87.25 204 LEU A CA 1
ATOM 1624 C C . LEU A 1 204 ? 2.792 1.240 -22.835 1.00 87.25 204 LEU A C 1
ATOM 1626 O O . LEU A 1 204 ? 3.072 2.424 -23.045 1.00 87.25 204 LEU A O 1
ATOM 1630 N N . ILE A 1 205 ? 3.745 0.322 -22.655 1.00 87.75 205 ILE A N 1
ATOM 1631 C CA . ILE A 1 205 ? 5.183 0.600 -22.715 1.00 87.75 205 ILE A CA 1
ATOM 1632 C C . ILE A 1 205 ? 5.673 0.425 -24.161 1.00 87.75 205 ILE A C 1
ATOM 1634 O O . ILE A 1 205 ? 5.355 -0.572 -24.807 1.00 87.75 205 ILE A O 1
ATOM 1638 N N . CYS A 1 206 ? 6.494 1.358 -24.689 1.00 85.44 206 CYS A N 1
ATOM 1639 C CA . CYS A 1 206 ? 7.077 1.152 -26.028 1.00 85.44 206 CYS A CA 1
ATOM 1640 C C . CYS A 1 206 ? 7.920 -0.139 -26.009 1.00 85.44 206 CYS A C 1
ATOM 1642 O O . CYS A 1 206 ? 8.828 -0.235 -25.173 1.00 85.44 206 CYS A O 1
ATOM 1644 N N . PRO A 1 207 ? 7.695 -1.079 -26.945 1.00 84.62 207 PRO A N 1
ATOM 1645 C CA . PRO A 1 207 ? 8.367 -2.372 -26.939 1.00 84.62 207 PRO A CA 1
ATOM 1646 C C . PRO A 1 207 ? 9.905 -2.289 -26.856 1.00 84.62 207 PRO A C 1
ATOM 1648 O O . PRO A 1 207 ? 10.509 -3.082 -26.146 1.00 84.62 207 PRO A O 1
ATOM 1651 N N . HIS A 1 208 ? 10.554 -1.261 -27.420 1.00 82.75 208 HIS A N 1
ATOM 1652 C CA . HIS A 1 208 ? 12.021 -1.089 -27.315 1.00 82.75 208 HIS A CA 1
ATOM 1653 C C . HIS A 1 208 ? 12.508 -0.806 -25.916 1.00 82.75 208 HIS A C 1
ATOM 1655 O O . HIS A 1 208 ? 13.536 -1.336 -25.514 1.00 82.75 208 HIS A O 1
ATOM 1661 N N . ARG A 1 209 ? 11.781 0.027 -25.173 1.00 85.56 209 ARG A N 1
ATOM 1662 C CA . ARG A 1 209 ? 12.157 0.367 -23.801 1.00 85.56 209 ARG A CA 1
ATOM 1663 C C . ARG A 1 209 ? 11.992 -0.843 -22.897 1.00 85.56 209 ARG A C 1
ATOM 1665 O O . ARG A 1 209 ? 12.859 -1.113 -22.072 1.00 85.56 209 ARG A O 1
ATOM 1672 N N . LEU A 1 210 ? 10.920 -1.603 -23.119 1.00 87.81 210 LEU A N 1
ATOM 1673 C CA . LEU A 1 210 ? 10.691 -2.862 -22.427 1.00 87.81 210 LEU A CA 1
ATOM 1674 C C . LEU A 1 210 ? 11.784 -3.887 -22.763 1.00 87.81 210 LEU A C 1
ATOM 1676 O O . LEU A 1 210 ? 12.358 -4.486 -21.859 1.00 87.81 210 LEU A O 1
ATOM 1680 N N . ALA A 1 211 ? 12.150 -4.013 -24.042 1.00 84.81 211 ALA A N 1
ATOM 1681 C CA . ALA A 1 211 ? 13.232 -4.881 -24.496 1.00 84.81 211 ALA A CA 1
ATOM 1682 C C . ALA A 1 211 ? 14.593 -4.468 -23.917 1.00 84.81 211 ALA A C 1
ATOM 1684 O O . ALA A 1 211 ? 15.340 -5.321 -23.447 1.00 84.81 211 ALA A O 1
ATOM 1685 N N . MET A 1 212 ? 14.917 -3.172 -23.904 1.00 85.94 212 MET A N 1
ATOM 1686 C CA . MET A 1 212 ? 16.140 -2.650 -23.286 1.00 85.94 212 MET A CA 1
ATOM 1687 C C . MET A 1 212 ? 16.203 -2.996 -21.800 1.00 85.94 212 MET A C 1
ATOM 1689 O O . MET A 1 212 ? 17.214 -3.525 -21.347 1.00 85.94 212 MET A O 1
ATOM 1693 N N . LEU A 1 213 ? 15.117 -2.766 -21.057 1.00 88.50 213 LEU A N 1
ATOM 1694 C CA . LEU A 1 213 ? 15.056 -3.097 -19.636 1.00 88.50 213 LEU A CA 1
ATOM 1695 C C . LEU A 1 213 ? 15.163 -4.611 -19.395 1.00 88.50 213 LEU A C 1
ATOM 1697 O O . LEU A 1 213 ? 15.883 -5.036 -18.499 1.00 88.50 213 LEU A O 1
ATOM 1701 N N . SER A 1 214 ? 14.515 -5.426 -20.232 1.00 88.31 214 SER A N 1
ATOM 1702 C CA . SER A 1 214 ? 14.588 -6.892 -20.146 1.00 88.31 214 SER A CA 1
ATOM 1703 C C . SER A 1 214 ? 15.974 -7.460 -20.460 1.00 88.31 214 SER A C 1
ATOM 1705 O O . SER A 1 214 ? 16.344 -8.495 -19.921 1.00 88.31 214 SER A O 1
ATOM 1707 N N . LYS A 1 215 ? 16.746 -6.789 -21.326 1.00 86.25 215 LYS A N 1
ATOM 1708 C CA . LYS A 1 215 ? 18.137 -7.161 -21.617 1.00 86.25 215 LYS A CA 1
ATOM 1709 C C . LYS A 1 215 ? 19.055 -6.797 -20.463 1.00 86.25 215 LYS A C 1
ATOM 1711 O O . LYS A 1 215 ? 19.942 -7.571 -20.143 1.00 86.25 215 LYS A O 1
ATOM 1716 N N . LEU A 1 216 ? 18.824 -5.634 -19.859 1.00 87.19 216 LEU A N 1
ATOM 1717 C CA . LEU A 1 216 ? 19.595 -5.172 -18.713 1.00 87.19 216 LEU A CA 1
ATOM 1718 C C . LEU A 1 216 ? 19.367 -6.035 -17.472 1.00 87.19 216 LEU A C 1
ATOM 1720 O O . LEU A 1 216 ? 20.314 -6.298 -16.745 1.00 87.19 216 LEU A O 1
ATOM 1724 N N . ILE A 1 217 ? 18.128 -6.460 -17.225 1.00 88.19 217 ILE A N 1
ATOM 1725 C CA . ILE A 1 217 ? 17.760 -7.272 -16.064 1.00 88.19 217 ILE A CA 1
ATOM 1726 C C . ILE A 1 217 ? 17.592 -8.715 -16.522 1.00 88.19 217 ILE A C 1
ATOM 1728 O O . ILE A 1 217 ? 16.503 -9.140 -16.927 1.00 88.19 217 ILE A O 1
ATOM 1732 N N . HIS A 1 218 ? 18.684 -9.476 -16.467 1.00 84.12 218 HIS A N 1
ATOM 1733 C CA . HIS A 1 218 ? 18.648 -10.882 -16.843 1.00 84.12 218 HIS A CA 1
ATOM 1734 C C . HIS A 1 218 ? 17.607 -11.638 -16.001 1.00 84.12 218 HIS A C 1
ATOM 1736 O O . HIS A 1 218 ? 17.508 -11.456 -14.792 1.00 84.12 218 HIS A O 1
ATOM 1742 N N . GLY A 1 219 ? 16.797 -12.481 -16.643 1.00 80.25 219 GLY A N 1
ATOM 1743 C CA . GLY A 1 219 ? 15.776 -13.272 -15.950 1.00 80.25 219 GLY A CA 1
ATOM 1744 C C . GLY A 1 219 ? 14.454 -12.552 -15.662 1.00 80.25 219 GLY A C 1
ATOM 1745 O O . GLY A 1 219 ? 13.497 -13.235 -15.301 1.00 80.25 219 GLY A O 1
ATOM 1746 N N . LEU A 1 220 ? 14.329 -11.241 -15.927 1.00 81.19 220 LEU A N 1
ATOM 1747 C CA . LEU A 1 220 ? 13.053 -10.515 -15.785 1.00 81.19 220 LEU A CA 1
ATOM 1748 C C . LEU A 1 220 ? 11.916 -11.181 -16.587 1.00 81.19 220 LEU A C 1
ATOM 1750 O O . LEU A 1 220 ? 10.761 -11.170 -16.176 1.00 81.19 220 LEU A O 1
ATOM 1754 N N . MET A 1 221 ? 12.257 -11.791 -17.727 1.00 73.50 221 MET A N 1
ATOM 1755 C CA . MET A 1 221 ? 11.308 -12.461 -18.627 1.00 73.50 221 MET A CA 1
ATOM 1756 C C . MET A 1 221 ? 11.060 -13.931 -18.277 1.00 73.50 221 MET A C 1
ATOM 1758 O O . MET A 1 221 ? 10.056 -14.500 -18.690 1.00 73.50 221 MET A O 1
ATOM 1762 N N . ALA A 1 222 ? 11.978 -14.571 -17.549 1.00 74.00 222 ALA A N 1
ATOM 1763 C CA . ALA A 1 222 ? 11.948 -16.018 -17.347 1.00 74.00 222 ALA A CA 1
ATOM 1764 C C . ALA A 1 222 ? 10.883 -16.459 -16.328 1.00 74.00 222 ALA A C 1
ATOM 1766 O O . ALA A 1 222 ? 10.518 -17.632 -16.301 1.00 74.00 222 ALA A O 1
ATOM 1767 N N . GLN A 1 223 ? 10.392 -15.537 -15.491 1.00 65.50 223 GLN A N 1
ATOM 1768 C CA . GLN A 1 223 ? 9.566 -15.867 -14.326 1.00 65.50 223 GLN A CA 1
ATOM 1769 C C . GLN A 1 223 ? 8.084 -15.476 -14.451 1.00 65.50 223 GLN A C 1
ATOM 1771 O O . GLN A 1 223 ? 7.292 -15.880 -13.603 1.00 65.50 223 GLN A O 1
ATOM 1776 N N . SER A 1 224 ? 7.670 -14.734 -15.489 1.00 61.53 224 SER A N 1
ATOM 1777 C CA . SER A 1 224 ? 6.272 -14.296 -15.627 1.00 61.53 224 SER A CA 1
ATOM 1778 C C . SER A 1 224 ? 5.477 -15.186 -16.595 1.00 61.53 224 SER A C 1
ATOM 1780 O O . SER A 1 224 ? 5.631 -15.051 -17.811 1.00 61.53 224 SER A O 1
ATOM 1782 N N . PRO A 1 225 ? 4.563 -16.051 -16.109 1.00 61.09 225 PRO A N 1
ATOM 1783 C CA . PRO A 1 225 ? 3.666 -16.819 -16.978 1.00 61.09 225 PRO A CA 1
ATOM 1784 C C . PRO A 1 225 ? 2.613 -15.945 -17.681 1.00 61.09 225 PRO A C 1
ATOM 1786 O O . PRO A 1 225 ? 1.946 -16.408 -18.602 1.00 61.09 225 PRO A O 1
ATOM 1789 N N . ILE A 1 226 ? 2.447 -14.686 -17.256 1.00 58.03 226 ILE A N 1
ATOM 1790 C CA . ILE A 1 226 ? 1.323 -13.821 -17.644 1.00 58.03 226 ILE A CA 1
ATOM 1791 C C . ILE A 1 226 ? 1.602 -13.034 -18.942 1.00 58.03 226 ILE A C 1
ATOM 1793 O O . ILE A 1 226 ? 0.693 -12.422 -19.493 1.00 58.03 226 ILE A O 1
ATOM 1797 N N . SER A 1 227 ? 2.824 -13.045 -19.491 1.00 56.22 227 SER A N 1
ATOM 1798 C CA . SER A 1 227 ? 3.186 -12.026 -20.494 1.00 56.22 227 SER A CA 1
ATOM 1799 C C . SER A 1 227 ? 4.199 -12.432 -21.567 1.00 56.22 227 SER A C 1
ATOM 1801 O O . SER A 1 227 ? 4.853 -11.557 -22.134 1.00 56.22 227 SER A O 1
ATOM 1803 N N . SER A 1 228 ? 4.279 -13.711 -21.956 1.00 64.12 228 SER A N 1
ATOM 1804 C CA . SER A 1 228 ? 5.111 -14.072 -23.117 1.00 64.12 228 SER A CA 1
ATOM 1805 C C . SER A 1 228 ? 4.738 -13.257 -24.359 1.00 64.12 228 SER A C 1
ATOM 1807 O O . SER A 1 228 ? 5.620 -12.792 -25.054 1.00 64.12 228 SER A O 1
ATOM 1809 N N . VAL A 1 229 ? 3.455 -12.949 -24.590 1.00 66.56 229 VAL A N 1
ATOM 1810 C CA . VAL A 1 229 ? 3.018 -12.231 -25.802 1.00 66.56 229 VAL A CA 1
ATOM 1811 C C . VAL A 1 229 ? 3.480 -10.759 -25.861 1.00 66.56 229 VAL A C 1
ATOM 1813 O O . VAL A 1 229 ? 4.092 -10.391 -26.867 1.00 66.56 229 VAL A O 1
ATOM 1816 N N . PRO A 1 230 ? 3.253 -9.895 -24.845 1.00 63.81 230 PRO A N 1
ATOM 1817 C CA . PRO A 1 230 ? 3.822 -8.543 -24.834 1.00 63.81 230 PRO A CA 1
ATOM 1818 C C . PRO A 1 230 ? 5.351 -8.530 -24.922 1.00 63.81 230 PRO A C 1
ATOM 1820 O O . PRO A 1 230 ? 5.920 -7.654 -25.574 1.00 63.81 230 PRO A O 1
ATOM 1823 N N . PHE A 1 231 ? 6.019 -9.508 -24.305 1.00 67.12 231 PHE A N 1
ATOM 1824 C CA . PHE A 1 231 ? 7.477 -9.595 -24.289 1.00 67.12 231 PHE A CA 1
ATOM 1825 C C . PHE A 1 231 ? 8.072 -10.171 -25.580 1.00 67.12 231 PHE A C 1
ATOM 1827 O O . PHE A 1 231 ? 9.094 -9.677 -26.055 1.00 67.12 231 PHE A O 1
ATOM 1834 N N . ASP A 1 232 ? 7.406 -11.122 -26.223 1.00 69.12 232 ASP A N 1
ATOM 1835 C CA . ASP A 1 232 ? 7.733 -11.613 -27.564 1.00 69.12 232 ASP A CA 1
ATOM 1836 C C . ASP A 1 232 ? 7.536 -10.488 -28.587 1.00 69.12 232 ASP A C 1
ATOM 1838 O O . ASP A 1 232 ? 8.381 -10.245 -29.448 1.00 69.12 232 ASP A O 1
ATOM 1842 N N . HIS A 1 233 ? 6.461 -9.710 -28.447 1.00 67.75 233 HIS A N 1
ATOM 1843 C CA . HIS A 1 233 ? 6.235 -8.518 -29.260 1.00 67.75 233 HIS A CA 1
ATOM 1844 C C . HIS A 1 233 ? 7.298 -7.432 -29.011 1.00 67.75 233 HIS A C 1
ATOM 1846 O O . HIS A 1 233 ? 7.717 -6.749 -29.948 1.00 67.75 233 HIS A O 1
ATOM 1852 N N . ALA A 1 234 ? 7.756 -7.272 -27.766 1.00 66.75 234 ALA A N 1
ATOM 1853 C CA . ALA A 1 234 ? 8.812 -6.330 -27.408 1.00 66.75 234 ALA A CA 1
ATOM 1854 C C . ALA A 1 234 ? 10.201 -6.751 -27.879 1.00 66.75 234 ALA A C 1
ATOM 1856 O O . ALA A 1 234 ? 10.977 -5.912 -28.323 1.00 66.75 234 ALA A O 1
ATOM 1857 N N . SER A 1 235 ? 10.511 -8.040 -27.831 1.00 64.00 235 SER A N 1
ATOM 1858 C CA . SER A 1 235 ? 11.791 -8.571 -28.297 1.00 64.00 235 SER A CA 1
ATOM 1859 C C . SER A 1 235 ? 11.903 -8.598 -29.826 1.00 64.00 235 SER A C 1
ATOM 1861 O O . SER A 1 235 ? 13.015 -8.509 -30.348 1.00 64.00 235 SER A O 1
ATOM 1863 N N . THR A 1 236 ? 10.777 -8.670 -30.546 1.00 66.88 236 THR A N 1
ATOM 1864 C CA . THR A 1 236 ? 10.740 -8.714 -32.020 1.00 66.88 236 THR A CA 1
ATOM 1865 C C . THR A 1 236 ? 10.619 -7.345 -32.689 1.00 66.88 236 THR A C 1
ATOM 1867 O O . THR A 1 236 ? 11.121 -7.172 -33.800 1.00 66.88 236 THR A O 1
ATOM 1870 N N . ASN A 1 237 ? 10.011 -6.353 -32.035 1.00 64.06 237 ASN A N 1
ATOM 1871 C CA . ASN A 1 237 ? 9.961 -4.988 -32.550 1.00 64.06 237 ASN A CA 1
ATOM 1872 C C . ASN A 1 237 ? 11.093 -4.161 -31.939 1.00 64.06 237 ASN A C 1
ATOM 1874 O O . ASN A 1 237 ? 11.188 -4.070 -30.721 1.00 64.06 237 ASN A O 1
ATOM 1878 N N . THR A 1 238 ? 11.944 -3.567 -32.792 1.00 63.56 238 THR A N 1
ATOM 1879 C CA . THR A 1 238 ? 13.070 -2.684 -32.409 1.00 63.56 238 THR A CA 1
ATOM 1880 C C . THR A 1 238 ? 12.875 -1.196 -32.771 1.00 63.56 238 THR A C 1
ATOM 1882 O O . THR A 1 238 ? 13.759 -0.384 -32.498 1.00 63.56 238 THR A O 1
ATOM 1885 N N . HIS A 1 239 ? 11.727 -0.811 -33.350 1.00 65.94 239 HIS A N 1
ATOM 1886 C CA . HIS A 1 239 ? 11.387 0.578 -33.710 1.00 65.94 239 HIS A CA 1
ATOM 1887 C C . HIS A 1 239 ? 10.030 1.049 -33.170 1.00 65.94 239 HIS A C 1
ATOM 1889 O O . HIS A 1 239 ? 9.027 0.352 -33.333 1.00 65.94 239 HIS A O 1
ATOM 1895 N N . CYS A 1 240 ? 9.970 2.205 -32.477 1.00 66.12 240 CYS A N 1
ATOM 1896 C CA . CYS A 1 240 ? 8.696 2.684 -31.915 1.00 66.12 240 CYS A CA 1
ATOM 1897 C C . CYS A 1 240 ? 7.760 3.015 -33.088 1.00 66.12 240 CYS A C 1
ATOM 1899 O O . CYS A 1 240 ? 8.183 3.613 -34.076 1.00 66.12 240 CYS A O 1
ATOM 1901 N N . TYR A 1 241 ? 6.488 2.616 -33.003 1.00 62.47 241 TYR A N 1
ATOM 1902 C CA . TYR A 1 241 ? 5.544 2.890 -34.084 1.00 62.47 241 TYR A CA 1
ATOM 1903 C C . TYR A 1 241 ? 5.390 4.407 -34.309 1.00 62.47 241 TYR A C 1
ATOM 1905 O O . TYR A 1 241 ? 5.310 5.166 -33.330 1.00 62.47 241 TYR A O 1
ATOM 1913 N N . PRO A 1 242 ? 5.292 4.870 -35.571 1.00 58.28 242 PRO A N 1
ATOM 1914 C CA . PRO A 1 242 ? 5.026 6.269 -35.874 1.00 58.28 242 PRO A CA 1
ATOM 1915 C C . PRO A 1 242 ? 3.760 6.759 -35.162 1.00 58.28 242 PRO A C 1
ATOM 1917 O O . PRO A 1 242 ? 2.673 6.233 -35.376 1.00 58.28 242 PRO A O 1
ATOM 1920 N N . GLY A 1 243 ? 3.902 7.775 -34.306 1.00 58.16 243 GLY A N 1
ATOM 1921 C CA . GLY A 1 243 ? 2.793 8.353 -33.534 1.00 58.16 243 GLY A CA 1
ATOM 1922 C C . GLY A 1 243 ? 2.712 7.926 -32.065 1.00 58.16 243 GLY A C 1
ATOM 1923 O O . GLY A 1 243 ? 1.975 8.567 -31.312 1.00 58.16 243 GLY A O 1
ATOM 1924 N N . HIS A 1 244 ? 3.509 6.944 -31.626 1.00 62.41 244 HIS A N 1
ATOM 1925 C CA . HIS A 1 244 ? 3.659 6.608 -30.206 1.00 62.41 244 HIS A CA 1
ATOM 1926 C C . HIS A 1 244 ? 4.146 7.837 -29.399 1.00 62.41 244 HIS A C 1
ATOM 1928 O O . HIS A 1 244 ? 4.930 8.633 -29.923 1.00 62.41 244 HIS A O 1
ATOM 1934 N N . PRO A 1 245 ? 3.750 8.041 -28.126 1.00 56.81 245 PRO A N 1
ATOM 1935 C CA . PRO A 1 245 ? 4.246 9.164 -27.319 1.00 56.81 245 PRO A CA 1
ATOM 1936 C C . PRO A 1 245 ? 5.781 9.252 -27.263 1.00 56.81 245 PRO A C 1
ATOM 1938 O O . PRO A 1 245 ? 6.334 10.350 -27.262 1.00 56.81 245 PRO A O 1
ATOM 1941 N N . SER A 1 246 ? 6.464 8.104 -27.305 1.00 56.69 246 SER A N 1
ATOM 1942 C CA . SER A 1 246 ? 7.929 7.999 -27.425 1.00 56.69 246 SER A CA 1
ATOM 1943 C C . SER A 1 246 ? 8.451 8.481 -28.785 1.00 56.69 246 SER A C 1
ATOM 1945 O O . SER A 1 246 ? 9.423 9.223 -28.830 1.00 56.69 246 SER A O 1
ATOM 1947 N N . TRP A 1 247 ? 7.744 8.177 -29.880 1.00 53.81 247 TRP A N 1
ATOM 1948 C CA . TRP A 1 247 ? 8.087 8.637 -31.235 1.00 53.81 247 TRP A CA 1
ATOM 1949 C C . TRP A 1 247 ? 8.082 10.168 -31.354 1.00 53.81 247 TRP A C 1
ATOM 1951 O O . TRP A 1 247 ? 8.884 10.762 -32.073 1.00 53.81 247 TRP A O 1
ATOM 1961 N N . LYS A 1 248 ? 7.169 10.842 -30.637 1.00 50.72 248 LYS A N 1
ATOM 1962 C CA . LYS A 1 248 ? 7.110 12.314 -30.609 1.00 50.72 248 LYS A CA 1
ATOM 1963 C C . LYS A 1 248 ? 8.286 12.943 -29.851 1.00 50.72 248 LYS A C 1
ATOM 1965 O O . LYS A 1 248 ? 8.620 14.086 -30.158 1.00 50.72 248 LYS A O 1
ATOM 1970 N N . ARG A 1 249 ? 8.902 12.228 -28.897 1.00 52.12 249 ARG A N 1
ATOM 1971 C CA . ARG A 1 249 ? 10.096 12.694 -28.164 1.00 52.12 249 ARG A CA 1
ATOM 1972 C C . ARG A 1 249 ? 11.366 12.576 -29.012 1.00 52.12 249 ARG A C 1
ATOM 1974 O O . ARG A 1 249 ? 12.162 13.503 -28.989 1.00 52.12 249 ARG A O 1
ATOM 1981 N N . GLU A 1 250 ? 11.467 11.542 -29.847 1.00 45.81 250 GLU A N 1
ATOM 1982 C CA . GLU A 1 250 ? 12.597 11.318 -30.772 1.00 45.81 250 GLU A CA 1
ATOM 1983 C C . GLU A 1 250 ? 12.673 12.341 -31.931 1.00 45.81 250 GLU A C 1
ATOM 1985 O O . GLU A 1 250 ? 13.692 12.458 -32.606 1.00 45.81 250 GLU A O 1
ATOM 1990 N N . ASN A 1 251 ? 11.599 13.094 -32.219 1.00 45.66 251 ASN A N 1
ATOM 1991 C CA . ASN A 1 251 ? 11.538 13.991 -33.386 1.00 45.66 251 ASN A CA 1
ATOM 1992 C C . ASN A 1 251 ? 10.813 15.335 -33.122 1.00 45.66 251 ASN A C 1
ATOM 1994 O O . ASN A 1 251 ? 9.808 15.655 -33.776 1.00 45.66 251 ASN A O 1
ATOM 1998 N N . PRO A 1 252 ? 11.330 16.204 -32.232 1.00 45.53 252 PRO A N 1
ATOM 1999 C CA . PRO A 1 252 ? 10.736 17.523 -31.987 1.00 45.53 252 PRO A CA 1
ATOM 2000 C C . PRO A 1 252 ? 10.821 18.453 -33.213 1.00 45.53 252 PRO A C 1
ATOM 2002 O O . PRO A 1 252 ? 10.007 19.363 -33.371 1.00 45.53 252 PRO A O 1
ATOM 2005 N N . ILE A 1 253 ? 11.767 18.209 -34.127 1.00 50.72 253 ILE A N 1
ATOM 2006 C CA . ILE A 1 253 ? 12.011 19.063 -35.301 1.00 50.72 253 ILE A CA 1
ATOM 2007 C C . ILE A 1 253 ? 10.973 18.818 -36.416 1.00 50.72 253 ILE A C 1
ATOM 2009 O O . ILE A 1 253 ? 10.586 19.758 -37.110 1.00 50.72 253 ILE A O 1
ATOM 2013 N N . ARG A 1 254 ? 10.432 17.597 -36.554 1.00 48.34 254 ARG A N 1
ATOM 2014 C CA . ARG A 1 254 ? 9.419 17.275 -37.586 1.00 48.34 254 ARG A CA 1
ATOM 2015 C C . ARG A 1 254 ? 7.984 17.620 -37.184 1.00 48.34 254 ARG A C 1
ATOM 2017 O O . ARG A 1 254 ? 7.162 17.907 -38.048 1.00 48.34 254 ARG A O 1
ATOM 2024 N N . SER A 1 255 ? 7.670 17.663 -35.891 1.00 48.28 255 SER A N 1
ATOM 2025 C CA . SER A 1 255 ? 6.332 18.066 -35.427 1.00 48.28 255 SER A CA 1
ATOM 2026 C C . SER A 1 255 ? 6.075 19.575 -35.565 1.00 48.28 255 SER A C 1
ATOM 2028 O O . SER A 1 255 ? 4.919 19.994 -35.657 1.00 48.28 255 SER A O 1
ATOM 2030 N N . ARG A 1 256 ? 7.132 20.398 -35.669 1.00 48.09 256 ARG A N 1
ATOM 2031 C CA . ARG A 1 256 ? 7.021 21.830 -36.005 1.00 48.09 256 ARG A CA 1
ATOM 2032 C C . ARG A 1 256 ? 6.793 22.099 -37.496 1.00 48.09 256 ARG A C 1
ATOM 2034 O O . ARG A 1 256 ? 6.066 23.040 -37.803 1.00 48.09 256 ARG A O 1
ATOM 2041 N N . SER A 1 257 ? 7.325 21.284 -38.415 1.00 48.25 257 SER A N 1
ATOM 2042 C CA . SER A 1 257 ? 7.112 21.511 -39.858 1.00 48.25 257 SER A CA 1
ATOM 2043 C C . SER A 1 257 ? 5.697 21.147 -40.322 1.00 48.25 257 SER A C 1
ATOM 2045 O O . SER A 1 257 ? 5.188 21.764 -41.252 1.00 48.25 257 SER A O 1
ATOM 2047 N N . ALA A 1 258 ? 5.012 20.228 -39.631 1.00 48.56 258 ALA A N 1
ATOM 2048 C CA . ALA A 1 258 ? 3.612 19.909 -39.921 1.00 48.56 258 ALA A CA 1
ATOM 2049 C C . ALA A 1 258 ? 2.641 21.041 -39.528 1.00 48.56 258 ALA A C 1
ATOM 2051 O O . ALA A 1 258 ? 1.617 21.213 -40.176 1.00 48.56 258 ALA A O 1
ATOM 2052 N N . ARG A 1 259 ? 2.968 21.864 -38.517 1.00 48.09 259 ARG A N 1
ATOM 2053 C CA . ARG A 1 259 ? 2.154 23.045 -38.156 1.00 48.09 259 ARG A CA 1
ATOM 2054 C C . ARG A 1 259 ? 2.470 24.292 -38.983 1.00 48.09 259 ARG A C 1
ATOM 2056 O O . ARG A 1 259 ? 1.635 25.189 -39.029 1.00 48.09 259 ARG A O 1
ATOM 2063 N N . SER A 1 260 ? 3.635 24.375 -39.634 1.00 46.91 260 SER A N 1
ATOM 2064 C CA . SER A 1 260 ? 3.970 25.541 -40.467 1.00 46.91 260 SER A CA 1
ATOM 2065 C C . SER A 1 260 ? 3.409 25.461 -41.890 1.00 46.91 260 SER A C 1
ATOM 2067 O O . SER A 1 260 ? 3.384 26.481 -42.571 1.00 46.91 260 SER A O 1
ATOM 2069 N N . ALA A 1 261 ? 2.955 24.288 -42.345 1.00 48.62 261 ALA A N 1
ATOM 2070 C CA . ALA A 1 261 ? 2.308 24.144 -43.651 1.00 48.62 261 ALA A CA 1
ATOM 2071 C C . ALA A 1 261 ? 0.847 24.645 -43.652 1.00 48.62 261 ALA A C 1
ATOM 2073 O O . ALA A 1 261 ? 0.398 25.179 -44.661 1.00 48.62 261 ALA A O 1
ATOM 2074 N N . ASP A 1 262 ? 0.150 24.584 -42.511 1.00 46.75 262 ASP A N 1
ATOM 2075 C CA . ASP A 1 262 ? -1.250 25.033 -42.379 1.00 46.75 262 ASP A CA 1
ATOM 2076 C C . ASP A 1 262 ? -1.416 26.533 -42.053 1.00 46.75 262 ASP A C 1
ATOM 2078 O O . ASP A 1 262 ? -2.533 27.043 -42.036 1.00 46.75 262 ASP A O 1
ATOM 2082 N N . GLN A 1 263 ? -0.328 27.280 -41.820 1.00 45.97 263 GLN A N 1
ATOM 2083 C CA . GLN A 1 263 ? -0.383 28.737 -41.581 1.00 45.97 263 GLN A CA 1
ATOM 2084 C C . GLN A 1 263 ? -0.014 29.596 -42.802 1.00 45.97 263 GLN A C 1
ATO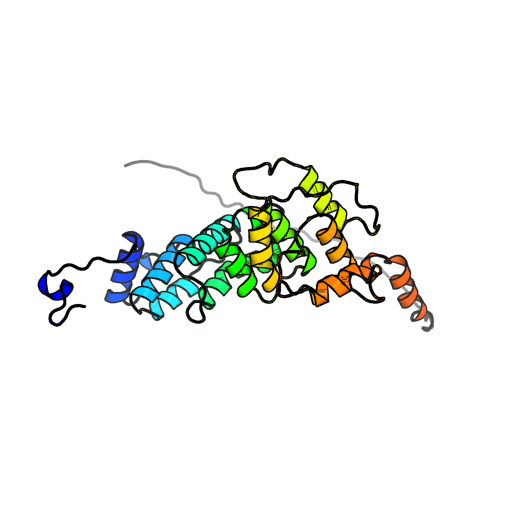M 2086 O O . GLN A 1 263 ? -0.003 30.823 -42.707 1.00 45.97 263 GLN A O 1
ATOM 2091 N N . ALA A 1 264 ? 0.250 28.994 -43.965 1.00 45.44 264 ALA A N 1
ATOM 2092 C CA . ALA A 1 264 ? 0.627 29.729 -45.177 1.00 45.44 264 ALA A CA 1
ATOM 2093 C C . ALA A 1 264 ? -0.564 30.305 -45.976 1.00 45.44 264 ALA A C 1
ATOM 2095 O O . ALA A 1 264 ? -0.366 30.857 -47.057 1.00 45.44 264 ALA A O 1
ATOM 2096 N N . SER A 1 265 ? -1.794 30.222 -45.461 1.00 47.44 265 SER A N 1
ATOM 2097 C CA . SER A 1 265 ? -3.012 30.671 -46.148 1.00 47.44 265 SER A CA 1
ATOM 2098 C C . SER A 1 265 ? -3.877 31.599 -45.286 1.00 47.44 265 SER A C 1
ATOM 2100 O O . SER A 1 265 ? -5.067 31.366 -45.097 1.00 47.44 265 SER A O 1
ATOM 2102 N N . GLN A 1 266 ? -3.312 32.708 -44.796 1.00 43.41 266 GLN A N 1
ATOM 2103 C CA . GLN A 1 266 ? -4.124 33.872 -44.412 1.00 43.41 266 GLN A CA 1
ATOM 2104 C C . GLN A 1 266 ? -3.521 35.189 -44.931 1.00 43.41 266 GLN A C 1
ATOM 2106 O O . GLN A 1 266 ? -2.324 35.432 -44.753 1.00 43.41 266 GLN A O 1
ATOM 2111 N N . PRO A 1 267 ? -4.323 36.058 -45.579 1.00 47.94 267 PRO A N 1
ATOM 2112 C CA . PRO A 1 267 ? -3.852 37.333 -46.096 1.00 47.94 267 PRO A CA 1
ATOM 2113 C C . PRO A 1 267 ? -3.651 38.344 -44.960 1.00 47.94 267 PRO A C 1
ATOM 2115 O O . PRO A 1 267 ? -4.526 38.568 -44.126 1.00 47.94 267 PRO A O 1
ATOM 2118 N N . ARG A 1 268 ? -2.478 38.985 -44.952 1.00 42.16 268 ARG A N 1
ATOM 2119 C CA . ARG A 1 268 ? -2.146 40.104 -44.063 1.00 42.16 268 ARG A CA 1
ATOM 2120 C C . ARG A 1 268 ? -2.908 41.361 -44.485 1.00 42.16 268 ARG A C 1
ATOM 2122 O O . ARG A 1 268 ? -2.586 41.950 -45.514 1.00 42.16 268 ARG A O 1
ATOM 2129 N N . SER A 1 269 ? -3.834 41.821 -43.651 1.00 38.06 269 SER A N 1
ATOM 2130 C CA . SER A 1 269 ? -4.307 43.207 -43.651 1.00 38.06 269 SER A CA 1
ATOM 2131 C C . SER A 1 269 ? -3.543 44.005 -42.595 1.00 38.06 269 SER A C 1
ATOM 2133 O O . SER A 1 269 ? -3.629 43.729 -41.398 1.00 38.06 269 SER A O 1
ATOM 2135 N N . SER A 1 270 ? -2.774 44.988 -43.053 1.00 42.47 270 SER A N 1
ATOM 2136 C CA . SER A 1 270 ? -2.265 46.090 -42.243 1.00 42.47 270 SER A CA 1
ATOM 2137 C C . SER A 1 270 ? -3.414 47.024 -41.852 1.00 42.47 270 SER A C 1
ATOM 2139 O O . SER A 1 270 ? -4.352 47.183 -42.629 1.00 42.47 270 SER A O 1
ATOM 2141 N N . LEU A 1 271 ? -3.325 47.669 -40.682 1.00 37.06 271 LEU A N 1
ATOM 2142 C CA . LEU A 1 271 ? -3.283 49.134 -40.565 1.00 37.06 271 LEU A CA 1
ATOM 2143 C C . LEU A 1 271 ? -3.406 49.640 -39.109 1.00 37.06 271 LEU A C 1
ATOM 2145 O O . LEU A 1 271 ? -4.265 49.224 -38.346 1.00 37.06 271 LEU A O 1
ATOM 2149 N N . PHE A 1 272 ? -2.561 50.641 -38.857 1.00 34.66 272 PHE A N 1
ATOM 2150 C CA . PHE A 1 272 ? -2.660 51.785 -37.946 1.00 34.66 272 PHE A CA 1
ATOM 2151 C C . PHE A 1 272 ? -2.464 51.675 -36.418 1.00 34.66 272 PHE A C 1
ATOM 2153 O O . PHE A 1 272 ? -3.082 50.926 -35.674 1.00 34.66 272 PHE A O 1
ATOM 2160 N N . SER A 1 273 ? -1.547 52.557 -36.024 1.00 38.28 273 SER A N 1
ATOM 2161 C CA . SER A 1 273 ? -1.052 53.057 -34.746 1.00 38.28 273 SER A CA 1
ATOM 2162 C C . SER A 1 273 ? -2.058 53.944 -33.989 1.00 38.28 273 SER A C 1
ATOM 2164 O O . SER A 1 273 ? -3.004 54.430 -34.596 1.00 38.28 273 SER A O 1
ATOM 2166 N N . PHE A 1 274 ? -1.810 54.223 -32.695 1.00 34.59 274 PHE A N 1
ATOM 2167 C CA . PHE A 1 274 ? -1.557 55.573 -32.125 1.00 34.59 274 PHE A CA 1
ATOM 2168 C C . PHE A 1 274 ? -1.551 55.584 -30.562 1.00 34.59 274 PHE A C 1
ATOM 2170 O O . PHE A 1 274 ? -2.481 55.109 -29.927 1.00 34.59 274 PHE A O 1
ATOM 2177 N N . PHE A 1 275 ? -0.487 56.187 -29.999 1.00 33.53 275 PHE A N 1
ATOM 2178 C CA . PHE A 1 275 ? -0.343 57.008 -28.766 1.00 33.53 275 PHE A CA 1
ATOM 2179 C C . PHE A 1 275 ? -0.687 56.504 -27.332 1.00 33.53 275 PHE A C 1
ATOM 2181 O O . PHE A 1 275 ? -1.843 56.354 -26.967 1.00 33.53 275 PHE A O 1
ATOM 2188 N N . ALA A 1 276 ? 0.384 56.358 -26.519 1.00 35.34 276 ALA A N 1
ATOM 2189 C CA . ALA A 1 276 ? 0.767 57.016 -25.233 1.00 35.34 276 ALA A CA 1
ATOM 2190 C C . ALA A 1 276 ? -0.300 57.633 -24.274 1.00 35.34 276 ALA A C 1
ATOM 2192 O O . ALA A 1 276 ? -1.403 57.948 -24.695 1.00 35.34 276 ALA A O 1
ATOM 2193 N N . PRO A 1 277 ? 0.074 58.129 -23.067 1.00 55.81 277 PRO A N 1
ATOM 2194 C CA . PRO A 1 277 ? 0.890 57.606 -21.952 1.00 55.81 277 PRO A CA 1
ATOM 2195 C C . PRO A 1 277 ? 0.106 57.691 -20.607 1.00 55.81 277 PRO A C 1
ATOM 2197 O O . PRO A 1 277 ? -0.970 58.280 -20.565 1.00 55.81 277 PRO A O 1
ATOM 2200 N N . ARG A 1 278 ? 0.647 57.214 -19.470 1.00 33.28 278 ARG A N 1
ATOM 2201 C CA . ARG A 1 278 ? 0.267 57.727 -18.127 1.00 33.28 278 ARG A CA 1
ATOM 2202 C C . ARG A 1 278 ? 1.295 57.375 -17.043 1.00 33.28 278 ARG A C 1
ATOM 2204 O O . ARG A 1 278 ? 1.616 56.212 -16.830 1.00 33.28 278 ARG A O 1
ATOM 2211 N N . SER A 1 279 ? 1.773 58.416 -16.365 1.00 38.25 279 SER A N 1
ATOM 2212 C CA . SER A 1 279 ? 2.574 58.387 -15.131 1.00 38.25 279 SER A CA 1
ATOM 2213 C C . SER A 1 279 ? 1.641 58.388 -13.881 1.00 38.25 279 SER A C 1
ATOM 2215 O O . SER A 1 279 ? 0.451 58.118 -14.032 1.00 38.25 279 SER A O 1
ATOM 2217 N N . PRO A 1 280 ? 2.104 58.658 -12.639 1.00 62.31 280 PRO A N 1
ATOM 2218 C CA . PRO A 1 280 ? 2.189 57.687 -11.541 1.00 62.31 280 PRO A CA 1
ATOM 2219 C C . PRO A 1 280 ? 1.244 57.980 -10.348 1.00 62.31 280 PRO A C 1
ATOM 2221 O O . PRO A 1 280 ? 0.862 59.121 -10.115 1.00 62.31 280 PRO A O 1
ATOM 2224 N N . THR A 1 281 ? 0.940 56.985 -9.506 1.00 40.97 281 THR A N 1
ATOM 2225 C CA . THR A 1 281 ? 0.399 57.177 -8.133 1.00 40.97 281 THR A CA 1
ATOM 2226 C C . THR A 1 281 ? 0.898 56.019 -7.249 1.00 40.97 281 THR A C 1
ATOM 2228 O O . THR A 1 281 ? 0.813 54.869 -7.649 1.00 40.97 281 THR A O 1
ATOM 2231 N N . ARG A 1 282 ? 1.741 56.233 -6.229 1.00 35.09 282 ARG A N 1
ATOM 2232 C CA . ARG A 1 282 ? 1.542 56.781 -4.868 1.00 35.09 282 ARG A CA 1
ATOM 2233 C C . ARG A 1 282 ? 0.829 55.812 -3.896 1.00 35.09 282 ARG A C 1
ATOM 2235 O O . ARG A 1 282 ? -0.385 55.733 -3.888 1.00 35.09 282 ARG A O 1
ATOM 2242 N N . SER A 1 283 ? 1.641 55.237 -2.996 1.00 36.44 283 SER A N 1
ATOM 2243 C CA . SER A 1 283 ? 1.432 55.084 -1.539 1.00 36.44 283 SER A CA 1
ATOM 2244 C C . SER A 1 283 ? 0.229 54.296 -0.997 1.00 36.44 283 SER A C 1
ATOM 2246 O O . SER A 1 283 ? -0.900 54.757 -1.085 1.00 36.44 283 SER A O 1
ATOM 2248 N N . THR A 1 284 ? 0.512 53.281 -0.170 1.00 40.03 284 THR A N 1
ATOM 2249 C CA . THR A 1 284 ? 0.028 53.170 1.233 1.00 40.03 284 THR A CA 1
ATOM 2250 C C . THR A 1 284 ? 0.842 52.092 1.972 1.00 40.03 284 THR A C 1
ATOM 2252 O O . THR A 1 284 ? 0.915 50.950 1.547 1.00 40.03 284 THR A O 1
ATOM 2255 N N . ARG A 1 285 ? 1.717 52.511 2.897 1.00 35.84 285 ARG A N 1
ATOM 2256 C CA . ARG A 1 285 ? 1.633 52.284 4.359 1.00 35.84 285 ARG A CA 1
ATOM 2257 C C . ARG A 1 285 ? 1.404 50.825 4.786 1.00 35.84 285 ARG A C 1
ATOM 2259 O O . ARG A 1 285 ? 0.274 50.391 4.955 1.00 35.84 285 ARG A O 1
ATOM 2266 N N . SER A 1 286 ? 2.517 50.149 5.072 1.00 37.00 286 SER A N 1
ATOM 2267 C CA . SER A 1 286 ? 2.592 48.984 5.956 1.00 37.00 286 SER A CA 1
ATOM 2268 C C . SER A 1 286 ? 2.665 49.470 7.406 1.00 37.00 286 SER A C 1
ATOM 2270 O O . SER A 1 286 ? 3.583 50.204 7.777 1.00 37.00 286 SER A O 1
ATOM 2272 N N . THR A 1 287 ? 1.673 49.109 8.216 1.00 42.88 287 THR A N 1
ATOM 2273 C CA . THR A 1 287 ? 1.718 49.222 9.676 1.00 42.88 287 THR A CA 1
ATOM 2274 C C . THR A 1 287 ? 2.155 47.882 10.246 1.00 42.88 287 THR A C 1
ATOM 2276 O O . THR A 1 287 ? 1.365 46.944 10.309 1.00 42.88 287 THR A O 1
ATOM 2279 N N . TYR A 1 288 ? 3.412 47.811 10.680 1.00 36.91 288 TYR A N 1
ATOM 2280 C CA . TYR A 1 288 ? 3.874 46.803 11.626 1.00 36.91 288 TYR A CA 1
ATOM 2281 C C . TYR A 1 288 ? 3.237 47.090 12.989 1.00 36.91 288 TYR A C 1
ATOM 2283 O O . TYR A 1 288 ? 3.494 48.132 13.590 1.00 36.91 288 TYR A O 1
ATOM 2291 N N . TRP A 1 289 ? 2.413 46.163 13.470 1.00 34.81 289 TRP A N 1
ATOM 2292 C CA . TRP A 1 289 ? 2.040 46.062 14.876 1.00 34.81 289 TRP A CA 1
ATOM 2293 C C . TRP A 1 289 ? 2.757 44.842 15.447 1.00 34.81 289 TRP A C 1
ATOM 2295 O O . TRP A 1 289 ? 2.555 43.721 14.992 1.00 34.81 289 TRP A O 1
ATOM 2305 N N . ASN A 1 290 ? 3.632 45.091 16.413 1.00 45.75 290 ASN A N 1
ATOM 2306 C CA . ASN A 1 290 ? 4.338 44.086 17.187 1.00 45.75 290 ASN A CA 1
ATOM 2307 C C . ASN A 1 290 ? 4.365 44.578 18.638 1.00 45.75 290 ASN A C 1
ATOM 2309 O O . ASN A 1 290 ? 5.034 45.579 18.905 1.00 45.75 290 ASN A O 1
ATOM 2313 N N . PRO A 1 291 ? 3.658 43.929 19.574 1.00 54.94 291 PRO A N 1
ATOM 2314 C CA . PRO A 1 291 ? 3.947 44.060 20.985 1.00 54.94 291 PRO A CA 1
ATOM 2315 C C . PRO A 1 291 ? 4.687 42.816 21.491 1.00 54.94 291 PRO A C 1
ATOM 2317 O O . PRO A 1 291 ? 4.160 41.708 21.550 1.00 54.94 291 PRO A O 1
ATOM 2320 N N . TYR A 1 292 ? 5.936 43.083 21.867 1.00 41.59 292 TYR A N 1
ATOM 2321 C CA . TYR A 1 292 ? 6.700 42.489 22.963 1.00 41.59 292 TYR A CA 1
ATOM 2322 C C . TYR A 1 292 ? 5.833 41.792 24.036 1.00 41.59 292 TYR A C 1
ATOM 2324 O O . TYR A 1 292 ? 4.832 42.348 24.472 1.00 41.59 292 TYR A O 1
ATOM 2332 N N . ARG A 1 293 ? 6.138 40.550 24.433 1.00 39.09 293 ARG A N 1
ATOM 2333 C CA . ARG A 1 293 ? 7.256 40.086 25.294 1.00 39.09 293 ARG A CA 1
ATOM 2334 C C . ARG A 1 293 ? 6.817 40.004 26.763 1.00 39.09 293 ARG A C 1
ATOM 2336 O O . ARG A 1 293 ? 6.296 40.974 27.301 1.00 39.09 293 ARG A O 1
ATOM 2343 N N . SER A 1 294 ? 7.260 38.910 27.397 1.00 38.38 294 SER A N 1
ATOM 2344 C CA . SER A 1 294 ? 7.527 38.724 28.839 1.00 38.38 294 SER A CA 1
ATOM 2345 C C . SER A 1 294 ? 6.292 38.658 29.760 1.00 38.38 294 SER A C 1
ATOM 2347 O O . SER A 1 294 ? 5.378 39.446 29.608 1.00 38.38 294 SER A O 1
ATOM 2349 N N . ASN A 1 295 ? 6.195 37.800 30.778 1.00 38.44 295 ASN A N 1
ATOM 2350 C CA . ASN A 1 295 ? 7.190 36.977 31.464 1.00 38.44 295 ASN A CA 1
ATOM 2351 C C . ASN A 1 295 ? 6.502 36.125 32.561 1.00 38.44 295 ASN A C 1
ATOM 2353 O O . ASN A 1 295 ? 5.448 36.517 33.047 1.00 38.44 295 ASN A O 1
ATOM 2357 N N . HIS A 1 296 ? 7.239 35.105 33.019 1.00 41.00 296 HIS A N 1
ATOM 2358 C CA . HIS A 1 296 ? 7.330 34.566 34.389 1.00 41.00 296 HIS A CA 1
ATOM 2359 C C . HIS A 1 296 ? 6.206 33.699 35.012 1.00 41.00 296 HIS A C 1
ATOM 2361 O O . HIS A 1 296 ? 5.068 34.117 35.175 1.00 41.00 296 HIS A O 1
ATOM 2367 N N . GLU A 1 297 ? 6.677 32.525 35.469 1.00 46.78 297 GLU A N 1
ATOM 2368 C CA . GLU A 1 297 ? 6.464 31.900 36.793 1.00 46.78 297 GLU A CA 1
ATOM 2369 C C . GLU A 1 297 ? 5.074 31.361 37.161 1.00 46.78 297 GLU A C 1
ATOM 2371 O O . GLU A 1 297 ? 4.192 32.103 37.582 1.00 46.78 297 GLU A O 1
ATOM 2376 N N . LEU A 1 298 ? 4.924 30.031 37.140 1.00 49.91 298 LEU A N 1
ATOM 2377 C CA . LEU A 1 298 ? 5.143 29.115 38.279 1.00 49.91 298 LEU A CA 1
ATOM 2378 C C . LEU A 1 298 ? 5.062 27.655 37.808 1.00 49.91 298 LEU A C 1
ATOM 2380 O O . LEU A 1 298 ? 4.280 27.386 36.870 1.00 49.91 298 LEU A O 1
#

InterPro domains:
  IPR011333 SKP1/BTB/POZ domain superfamily [G3DSA:3.30.710.10] (1-90)
  IPR011333 SKP1/BTB/POZ domain superfamily [SSF54695] (1-66)
  IPR051481 BTB/POZ domain-containing protein and Galectin-3-binding [PTHR24410] (1-289)

Secondary structure (DSSP, 8-state):
--SSS-HHHHHT----SS--HHHHHHHHHHHHHS--GGGPSPPHHHHHHHHHHHHHTT-HHHHHHHHHT------HHHHHHHHHHHHHHS---TTTHHHHHHHHTTHHHHTTSTTSGGGS-HHHHHHHHHH----SS-HHHHHHHHHHHHH--TTS-TT-HHHHHHHHHHHH--SS---S--B---HHHHHHHHHHGGGS-GGGS-HHHHHHHHHHBTTTTTS-TT-HHHHHHHHH--SPPTTSHHHHHH-HHHHHHHHHSTTS----------------------------------

Sequence (298 aa):
MLYGNMREAISGKITLPDICSATFRIVLRFIYSGDIATYLPLVLNDMVDVYKASVFFFLPELGKLALSNIQKTDCLEETGFALNKAAEDVPPSDINEGLYDILTEPFRTQLINQELPNLLSAEALEALLVHQKNFEITEFDLLVNVVRWALYDGKSELSNPTHHKILNHIYESDVLYLPYHDLDVGEQSLASISRMLPHIKLELICPHRLAMLSKLIHGLMAQSPISSVPFDHASTNTHCYPGHPSWKRENPIRSRSARSADQASQPRSSLFSFFAPRSPTRSTRSTYWNPYRSNHEL

Nearest PDB structures (foldseek):
  6hiv-assembly1_DH  TM=1.534E-01  e=3.260E+00  Trypanosoma brucei brucei
  6sgb-assembly1_DH  TM=1.790E-01  e=7.907E+00  Trypanosoma brucei brucei

Foldseek 3Di:
DCDDPDPCVVVVDDDDPPQDPVLVVQVVCCVVPVDNVVVPPDQLQSLLRNLLVCVVVVPVSSNVVSLVNPDQDLPLLSLQVSLQVCLVRPNDDPSCLSVLCSSLVSCQACLLPQCRLQSHDLSSLLSNLQNCPHRPDFLLSVLLSLLSNLVPPVPDPPVPVVSVVQSVCLVVDPDPPRPPAADPRDPSSLVSSLSNVVSGPLVLPFLQSVLSVCRNHDCNPVPHPPPPPSNVVSVPDNDGPPPRPVNCVVPVPVVVVVVVVVPPDDDDDDDDDDDDDDDDDDDDDDDDDDDDDDDDDD